Protein AF-A0A6I4MEK8-F1 (afdb_monomer_lite)

Foldseek 3Di:
DDDDPPVPDDVCVVPPPVPDDPDPPPPPPQLQADPDQDFDDDKFQADDVCQLVVLLPQAQPPGADDDDDLVVVLVCLVVVVDDPSVNLNSLLHPDCVSNLVSLLVHDDPQDQAACQSSCSSNCSVPPVSNPVVLLVNCVNHVQRSVLNCLRMAALSSLLVLLLCCPPNPNNVVVSLSSCVNCALVSLSSLLNQCSHPDPNSVVSSLVSLLSGDDQSLVSQCVSPNSSSVSNVSSNVPDPPDPDPPPPDPDDDDDDDDPDDDDDDDDDDDDDDDDDDDDDDDDDDD

Sequence (285 aa):
MKDAPPAALPANLVDPPWLRKPAAPRAAAGGTVVPGLEPPGGRRVVWAPGERAEWAAARPYGGPWADGDWEREAEEVRDGSMYLPSQAGFLASAPEHIARPLLATWEPRKVTWDFAHSLKPIVARFEDAAWDVSVRMAKANPHGTGPVLLPFLGADVARLMADWLYRLKSARHLARTWFARHGLEAVPYLVPDALGKRVGPRRNALHALRTIEGDVVEAARVHGDEAAHAVAALLADEPEQAEPAQAAEAAGPSPLAARSARPSPSPAPRTTRPSRRTPTGGSPS

pLDDT: mean 80.18, std 21.9, range [34.12, 98.62]

Radius of gyration: 30.6 Å; chains: 1; bounding box: 56×68×120 Å

Structure (mmCIF, N/CA/C/O backbone):
data_AF-A0A6I4MEK8-F1
#
_entry.id   AF-A0A6I4MEK8-F1
#
loop_
_atom_site.group_PDB
_atom_site.id
_atom_site.type_symbol
_atom_site.label_atom_id
_atom_site.label_alt_id
_atom_site.label_comp_id
_atom_site.label_asym_id
_atom_site.label_entity_id
_atom_site.label_seq_id
_atom_site.pdbx_PDB_ins_code
_atom_site.Cartn_x
_atom_site.Cartn_y
_atom_site.Cartn_z
_atom_site.occupancy
_atom_site.B_iso_or_equiv
_atom_site.auth_seq_id
_atom_site.auth_comp_id
_atom_site.auth_asym_id
_atom_site.auth_atom_id
_atom_site.pdbx_PDB_model_num
ATOM 1 N N . MET A 1 1 ? -27.218 56.103 42.985 1.00 41.22 1 MET A N 1
ATOM 2 C CA . MET A 1 1 ? -26.879 54.740 42.526 1.00 41.22 1 MET A CA 1
ATOM 3 C C . MET A 1 1 ? -27.559 53.770 43.466 1.00 41.22 1 MET A C 1
ATOM 5 O O . MET A 1 1 ? -27.361 53.895 44.665 1.00 41.22 1 MET A O 1
ATOM 9 N N . LYS A 1 2 ? -28.459 52.928 42.956 1.00 47.66 2 LYS A N 1
ATOM 10 C CA . LYS A 1 2 ? -29.205 51.951 43.753 1.00 47.66 2 LYS A CA 1
ATOM 11 C C . LYS A 1 2 ? -28.628 50.590 43.378 1.00 47.66 2 LYS A C 1
ATOM 13 O O . LYS A 1 2 ? -28.872 50.134 42.265 1.00 47.66 2 LYS A O 1
ATOM 18 N N . ASP A 1 3 ? -27.801 50.023 44.248 1.00 53.84 3 ASP A N 1
ATOM 19 C CA . ASP A 1 3 ? -27.214 48.706 44.017 1.00 53.84 3 ASP A CA 1
ATOM 20 C C . ASP A 1 3 ? -28.314 47.645 44.073 1.00 53.84 3 ASP A C 1
ATOM 22 O O . ASP A 1 3 ? -29.128 47.606 45.000 1.00 53.84 3 ASP A O 1
ATOM 26 N N . ALA A 1 4 ? -28.375 46.819 43.029 1.00 51.66 4 ALA A N 1
ATOM 27 C CA . ALA A 1 4 ? -29.268 45.675 42.985 1.00 51.66 4 ALA A CA 1
ATOM 28 C C . ALA A 1 4 ? -28.807 44.637 44.027 1.00 51.66 4 ALA A C 1
ATOM 30 O O . ALA A 1 4 ? -27.603 44.398 44.151 1.00 51.66 4 ALA A O 1
ATOM 31 N N . PRO A 1 5 ? -29.727 44.009 44.782 1.00 57.72 5 PRO A N 1
ATOM 32 C CA . PRO A 1 5 ? -29.353 42.982 45.743 1.00 57.72 5 PRO A CA 1
ATOM 33 C C . PRO A 1 5 ? -28.675 41.802 45.020 1.00 57.72 5 PRO A C 1
ATOM 35 O O . PRO A 1 5 ? -29.089 41.448 43.913 1.00 57.72 5 PRO A O 1
ATOM 38 N N . PRO A 1 6 ? -27.674 41.148 45.637 1.00 55.44 6 PRO A N 1
ATOM 39 C CA . PRO A 1 6 ? -26.845 40.118 44.995 1.00 55.44 6 PRO A CA 1
ATOM 40 C C . PRO A 1 6 ? -27.626 38.888 44.492 1.00 55.44 6 PRO A C 1
ATOM 42 O O . PRO A 1 6 ? -27.106 38.115 43.696 1.00 55.44 6 PRO A O 1
ATOM 45 N N . ALA A 1 7 ? -28.890 38.733 44.901 1.00 56.66 7 ALA A N 1
ATOM 46 C CA . ALA A 1 7 ? -29.806 37.695 44.431 1.00 56.66 7 ALA A CA 1
ATOM 47 C C . ALA A 1 7 ? -30.478 37.994 43.069 1.00 56.66 7 ALA A C 1
ATOM 49 O O . ALA A 1 7 ? -31.193 37.142 42.553 1.00 56.66 7 ALA A O 1
ATOM 50 N N . ALA A 1 8 ? -30.276 39.184 42.488 1.00 59.28 8 ALA A N 1
ATOM 51 C CA . ALA A 1 8 ? -30.853 39.589 41.198 1.00 59.28 8 ALA A CA 1
ATOM 52 C C . ALA A 1 8 ? -29.881 39.444 40.008 1.00 59.28 8 ALA A C 1
ATOM 54 O O . ALA A 1 8 ? -30.204 39.853 38.892 1.00 59.28 8 ALA A O 1
ATOM 55 N N . LEU A 1 9 ? -28.687 38.887 40.232 1.00 61.34 9 LEU A N 1
ATOM 56 C CA . LEU A 1 9 ? -27.715 38.634 39.172 1.00 61.34 9 LEU A CA 1
ATOM 57 C C . LEU A 1 9 ? -28.077 37.339 38.422 1.00 61.34 9 LEU A C 1
ATOM 59 O O . LEU A 1 9 ? -28.228 36.293 39.056 1.00 61.34 9 LEU A O 1
ATOM 63 N N . PRO A 1 10 ? -28.193 37.374 37.082 1.00 68.44 10 PRO A N 1
ATOM 64 C CA . PRO A 1 10 ? -28.304 36.174 36.260 1.00 68.44 10 PRO A CA 1
ATOM 65 C C . PRO A 1 10 ? -27.204 35.161 36.607 1.00 68.44 10 PRO A C 1
ATOM 67 O O . PRO A 1 10 ? -26.049 35.545 36.798 1.00 68.44 10 PRO A O 1
ATOM 70 N N . ALA A 1 11 ? -27.540 33.869 36.674 1.00 67.62 11 ALA A N 1
ATOM 71 C CA . ALA A 1 11 ? -26.624 32.812 37.125 1.00 67.62 11 ALA A CA 1
ATOM 72 C C . ALA A 1 11 ? -25.286 32.779 36.355 1.00 67.62 11 ALA A C 1
ATOM 74 O O . ALA A 1 11 ? -24.256 32.417 36.905 1.00 67.62 11 ALA A O 1
ATOM 75 N N . ASN A 1 12 ? -25.282 33.233 35.104 1.00 65.56 12 ASN A N 1
ATOM 76 C CA . ASN A 1 12 ? -24.122 33.391 34.225 1.00 65.56 12 ASN A CA 1
ATOM 77 C C . ASN A 1 12 ? -23.170 34.545 34.594 1.00 65.56 12 ASN A C 1
ATOM 79 O O . ASN A 1 12 ? -22.064 34.590 34.069 1.00 65.56 12 ASN A O 1
ATOM 83 N N . LEU A 1 13 ? -23.567 35.478 35.461 1.00 63.31 13 LEU A N 1
ATOM 84 C CA . LEU A 1 13 ? -22.661 36.474 36.051 1.00 63.31 13 LEU A CA 1
ATOM 85 C C . LEU A 1 13 ? -22.110 36.020 37.410 1.00 63.31 13 LEU A C 1
ATOM 87 O O . LEU A 1 13 ? -21.077 36.526 37.839 1.00 63.31 13 LEU A O 1
ATOM 91 N N . VAL A 1 14 ? -22.774 35.058 38.060 1.00 76.56 14 VAL A N 1
ATOM 92 C CA . VAL A 1 14 ? -22.343 34.449 39.330 1.00 76.56 14 VAL A CA 1
ATOM 93 C C . VAL A 1 14 ? -21.415 33.249 39.085 1.00 76.56 14 VAL A C 1
ATOM 95 O O . VAL A 1 14 ? -20.433 33.081 39.800 1.00 76.56 14 VAL A O 1
ATOM 98 N N . ASP A 1 15 ? -21.679 32.458 38.041 1.00 69.00 15 ASP A N 1
ATOM 99 C CA . ASP A 1 15 ? -20.836 31.357 37.552 1.00 69.00 15 ASP A CA 1
ATOM 100 C C . ASP A 1 15 ? -20.658 31.443 36.019 1.00 69.00 15 ASP A C 1
ATOM 102 O O . ASP A 1 15 ? -21.317 30.736 35.244 1.00 69.00 15 ASP A O 1
ATOM 106 N N . PRO A 1 16 ? -19.815 32.377 35.551 1.00 69.50 16 PRO A N 1
ATOM 107 C CA . PRO A 1 16 ? -19.587 32.597 34.133 1.00 69.50 16 PRO A CA 1
ATOM 108 C C . PRO A 1 16 ? -18.948 31.389 33.429 1.00 69.50 16 PRO A C 1
ATOM 110 O O . PRO A 1 16 ? -17.858 30.947 33.805 1.00 69.50 16 PRO A O 1
ATOM 113 N N . PRO A 1 17 ? -19.549 30.889 32.331 1.00 60.88 17 PRO A N 1
ATOM 114 C CA . PRO A 1 17 ? -19.070 29.690 31.643 1.00 60.88 17 PRO A CA 1
ATOM 115 C C . PRO A 1 17 ? -17.667 29.844 31.034 1.00 60.88 17 PRO A C 1
ATOM 117 O O . PRO A 1 17 ? -17.001 28.840 30.811 1.00 60.88 17 PRO A O 1
ATOM 120 N N . TRP A 1 18 ? -17.192 31.075 30.809 1.00 74.25 18 TRP A N 1
ATOM 121 C CA . TRP A 1 18 ? -15.838 31.373 30.315 1.00 74.25 18 TRP A CA 1
ATOM 122 C C . TRP A 1 18 ? -14.750 31.364 31.403 1.00 74.25 18 TRP A C 1
ATOM 124 O O . TRP A 1 18 ? -13.567 31.395 31.076 1.00 74.25 18 TRP A O 1
ATOM 134 N N . LEU A 1 19 ? -15.130 31.328 32.685 1.00 69.69 19 LEU A N 1
ATOM 135 C CA . LEU A 1 19 ? -14.214 31.157 33.823 1.00 69.69 19 LEU A CA 1
ATOM 136 C C . LEU A 1 19 ? -14.169 29.707 34.321 1.00 69.69 19 LEU A C 1
ATOM 138 O O . LEU A 1 19 ? -13.267 29.343 35.080 1.00 69.69 19 LEU A O 1
ATOM 142 N N . ARG A 1 20 ? -15.095 28.855 33.863 1.00 74.19 20 ARG A N 1
ATOM 143 C CA . ARG A 1 20 ? -15.000 27.412 34.072 1.00 74.19 20 ARG A CA 1
ATOM 144 C C . ARG A 1 20 ? -13.754 26.920 33.345 1.00 74.19 20 ARG A C 1
ATOM 146 O O . ARG A 1 20 ? -13.609 27.122 32.139 1.00 74.19 20 ARG A O 1
ATOM 153 N N . LYS A 1 21 ? -12.852 26.248 34.069 1.00 60.41 21 LYS A N 1
ATOM 154 C CA . LYS A 1 21 ? -11.820 25.437 33.413 1.00 60.41 21 LYS A CA 1
ATOM 155 C C . LYS A 1 21 ? -12.536 24.540 32.400 1.00 60.41 21 LYS A C 1
ATOM 157 O O . LYS A 1 21 ? -13.536 23.928 32.790 1.00 60.41 21 LYS A O 1
ATOM 162 N N . PRO A 1 22 ? -12.057 24.441 31.145 1.00 55.47 22 PRO A N 1
ATOM 163 C CA . PRO A 1 22 ? -12.551 23.426 30.233 1.00 55.47 22 PRO A CA 1
ATOM 164 C C . PRO A 1 22 ? -12.555 22.111 30.999 1.00 55.47 22 PRO A C 1
ATOM 166 O O . PRO A 1 22 ? -11.531 21.757 31.597 1.00 55.47 22 PRO A O 1
ATOM 169 N N . ALA A 1 23 ? -13.707 21.437 31.055 1.00 51.66 23 ALA A N 1
ATOM 170 C CA . ALA A 1 23 ? -13.734 20.077 31.559 1.00 51.66 23 ALA A CA 1
ATOM 171 C C . ALA A 1 23 ? -12.612 19.352 30.820 1.00 51.66 23 ALA A C 1
ATOM 173 O O . ALA A 1 23 ? -12.544 19.440 29.588 1.00 51.66 23 ALA A O 1
ATOM 174 N N . ALA A 1 24 ? -11.683 18.742 31.567 1.00 42.00 24 ALA A N 1
ATOM 175 C CA . ALA A 1 24 ? -10.650 17.923 30.955 1.00 42.00 24 ALA A CA 1
ATOM 176 C C . ALA A 1 24 ? -11.367 17.045 29.927 1.00 42.00 24 ALA A C 1
ATOM 178 O O . ALA A 1 24 ? -12.411 16.490 30.299 1.00 42.00 24 ALA A O 1
ATOM 179 N N . PRO A 1 25 ? -10.916 17.001 28.655 1.00 41.72 25 PRO A N 1
ATOM 180 C CA . PRO A 1 25 ? -11.590 16.206 27.643 1.00 41.72 25 PRO A CA 1
ATOM 181 C C . PRO A 1 25 ? -11.771 14.845 28.276 1.00 41.72 25 PRO A C 1
ATOM 183 O O . PRO A 1 25 ? -10.770 14.254 28.685 1.00 41.72 25 PRO A O 1
ATOM 186 N N . ARG A 1 26 ? -13.037 14.462 28.505 1.00 41.25 26 ARG A N 1
ATOM 187 C CA . ARG A 1 26 ? -13.408 13.236 29.209 1.00 41.25 26 ARG A CA 1
ATOM 188 C C . ARG A 1 26 ? -12.514 12.181 28.599 1.00 41.25 26 ARG A C 1
ATOM 190 O O . ARG A 1 26 ? -12.659 11.933 27.404 1.00 41.25 26 ARG A O 1
ATOM 197 N N . ALA A 1 27 ? -11.507 11.728 29.353 1.00 41.09 27 ALA A N 1
ATOM 198 C CA . ALA A 1 27 ? -10.502 10.811 28.841 1.00 41.09 27 ALA A CA 1
ATOM 199 C C . ALA A 1 27 ? -11.307 9.709 28.181 1.00 41.09 27 ALA A C 1
ATOM 201 O O . ALA A 1 27 ? -12.116 9.122 28.897 1.00 41.09 27 ALA A O 1
ATOM 202 N N . ALA A 1 28 ? -11.228 9.614 26.846 1.00 44.38 28 ALA A N 1
ATOM 203 C CA . ALA A 1 28 ? -12.215 8.933 26.015 1.00 44.38 28 ALA A CA 1
ATOM 204 C C . ALA A 1 28 ? -12.647 7.653 26.726 1.00 44.38 28 ALA A C 1
ATOM 206 O O . ALA A 1 28 ? -11.858 6.714 26.856 1.00 44.38 28 ALA A O 1
ATOM 207 N N . ALA A 1 29 ? -13.829 7.711 27.340 1.00 37.59 29 ALA A N 1
ATOM 208 C CA . ALA A 1 29 ? -14.266 6.676 28.248 1.00 37.59 29 ALA A CA 1
ATOM 209 C C . ALA A 1 29 ? -14.419 5.420 27.390 1.00 37.59 29 ALA A C 1
ATOM 211 O O . ALA A 1 29 ? -15.202 5.439 26.450 1.00 37.59 29 ALA A O 1
ATOM 212 N N . GLY A 1 30 ? -13.611 4.393 27.663 1.00 41.94 30 GLY A N 1
ATOM 213 C CA . GLY A 1 30 ? -13.742 3.078 27.030 1.00 41.94 30 GLY A CA 1
ATOM 214 C C . GLY A 1 30 ? -12.759 2.745 25.909 1.00 41.94 30 GLY A C 1
ATOM 215 O O . GLY A 1 30 ? -12.935 1.73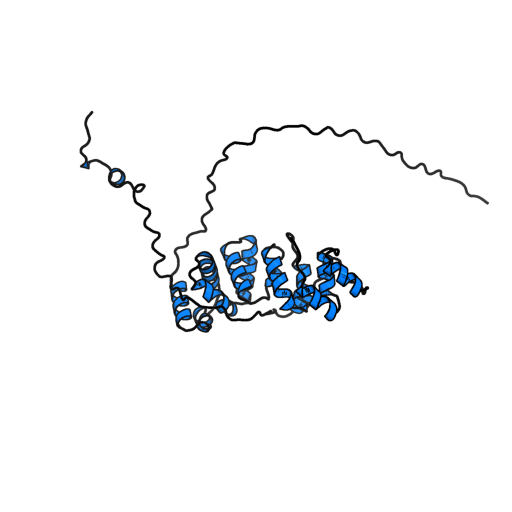8 25.237 1.00 41.94 30 GLY A O 1
ATOM 216 N N . GLY A 1 31 ? -11.700 3.526 25.683 1.00 55.34 31 GLY A N 1
ATOM 217 C CA . GLY A 1 31 ? -10.731 3.173 24.647 1.00 55.34 31 GLY A CA 1
ATOM 218 C C . GLY A 1 31 ? -9.862 1.970 25.027 1.00 55.34 31 GLY A C 1
ATOM 219 O O . GLY A 1 31 ? -8.703 2.194 25.354 1.00 55.34 31 GLY A O 1
ATOM 220 N N . THR A 1 32 ? -10.362 0.730 24.946 1.00 69.38 32 THR A N 1
ATOM 221 C CA . THR A 1 32 ? -9.588 -0.506 25.173 1.00 69.38 32 THR A CA 1
ATOM 222 C C . THR A 1 32 ? -8.316 -0.445 24.332 1.00 69.38 32 THR A C 1
ATOM 224 O O . THR A 1 32 ? -8.362 -0.465 23.102 1.00 69.38 32 THR A O 1
ATOM 227 N N . VAL A 1 33 ? -7.188 -0.188 24.992 1.00 81.31 33 VAL A N 1
ATOM 228 C CA . VAL A 1 33 ? -5.857 -0.194 24.388 1.00 81.31 33 VAL A CA 1
ATOM 229 C C . VAL A 1 33 ? -5.276 -1.550 24.715 1.00 81.31 33 VAL A C 1
ATOM 231 O O . VAL A 1 33 ? -5.150 -1.872 25.894 1.00 81.31 33 VAL A O 1
ATOM 234 N N . VAL A 1 34 ? -4.869 -2.290 23.693 1.00 86.62 34 VAL A N 1
ATOM 235 C CA . VAL A 1 34 ? -4.107 -3.528 23.864 1.00 86.62 34 VAL A CA 1
ATOM 236 C C . VAL A 1 34 ? -2.677 -3.221 23.416 1.00 86.62 34 VAL A C 1
ATOM 238 O O . VAL A 1 34 ? -2.421 -3.077 22.218 1.00 86.62 34 VAL A O 1
ATOM 241 N N . PRO A 1 35 ? -1.744 -2.967 24.352 1.00 77.81 35 PRO A N 1
ATOM 242 C CA . PRO A 1 35 ? -0.378 -2.608 23.997 1.00 77.81 35 PRO A CA 1
ATOM 243 C C . PRO A 1 35 ? 0.381 -3.810 23.418 1.00 77.81 35 PRO A C 1
ATOM 245 O O . PRO A 1 35 ? 0.150 -4.944 23.814 1.00 77.81 35 PRO A O 1
ATOM 248 N N . GLY A 1 36 ? 1.346 -3.546 22.534 1.00 85.19 36 GLY A N 1
ATOM 249 C CA . GLY A 1 36 ? 2.298 -4.561 22.061 1.00 85.19 36 GLY A CA 1
ATOM 250 C C . GLY A 1 36 ? 1.809 -5.452 20.918 1.00 85.19 36 GLY A C 1
ATOM 251 O O . GLY A 1 36 ? 2.525 -6.375 20.546 1.00 85.19 36 GLY A O 1
ATOM 252 N N . LEU A 1 37 ? 0.632 -5.179 20.344 1.00 92.38 37 LEU A N 1
ATOM 253 C CA . LEU A 1 37 ? 0.214 -5.836 19.108 1.00 92.38 37 LEU A CA 1
ATOM 254 C C . LEU A 1 37 ? 1.083 -5.364 17.943 1.00 92.38 37 LEU A C 1
ATOM 256 O O . LEU A 1 37 ? 1.248 -4.163 17.726 1.00 92.38 37 LEU A O 1
ATOM 260 N N . GLU A 1 38 ? 1.576 -6.319 17.167 1.00 93.31 38 GLU A N 1
ATOM 261 C CA . GLU A 1 38 ? 2.297 -6.078 15.923 1.00 93.31 38 GLU A CA 1
ATOM 262 C C . GLU A 1 38 ? 1.471 -6.625 14.759 1.00 93.31 38 GLU A C 1
ATOM 264 O O . GLU A 1 38 ? 0.857 -7.684 14.893 1.00 93.31 38 GLU A O 1
ATOM 269 N N . PRO A 1 39 ? 1.410 -5.927 13.611 1.00 92.31 39 PRO A N 1
ATOM 270 C CA . PRO A 1 39 ? 0.714 -6.453 12.446 1.00 92.31 39 PRO A CA 1
ATOM 271 C C . PRO A 1 39 ? 1.374 -7.762 11.990 1.00 92.31 39 PRO A C 1
ATOM 273 O O . PRO A 1 39 ? 2.582 -7.931 12.192 1.00 92.31 39 PRO A O 1
ATOM 276 N N . PRO A 1 40 ? 0.629 -8.669 11.331 1.00 91.12 40 PRO A N 1
ATOM 277 C CA . PRO A 1 40 ? 1.233 -9.862 10.761 1.00 91.12 40 PRO A CA 1
ATOM 278 C C . PRO A 1 40 ? 2.405 -9.488 9.856 1.00 91.12 40 PRO A C 1
ATOM 280 O O . PRO A 1 40 ? 2.352 -8.497 9.118 1.00 91.12 40 PRO A O 1
ATOM 283 N N . GLY A 1 41 ? 3.461 -10.295 9.910 1.00 86.50 41 GLY A N 1
ATOM 284 C CA . GLY A 1 41 ? 4.583 -10.150 8.999 1.00 86.50 41 GLY A CA 1
ATOM 285 C C . GLY A 1 41 ? 4.174 -10.391 7.544 1.00 86.50 41 GLY A C 1
ATOM 286 O O . GLY A 1 41 ? 3.157 -11.020 7.248 1.00 86.50 41 GLY A O 1
ATOM 287 N N . GLY A 1 42 ? 5.022 -9.925 6.632 1.00 86.06 42 GLY A N 1
ATOM 288 C CA . GLY A 1 42 ? 4.916 -10.225 5.209 1.00 86.06 42 GLY A CA 1
ATOM 289 C C . GLY A 1 42 ? 4.273 -9.126 4.367 1.00 86.06 42 GLY A C 1
ATOM 290 O O . GLY A 1 42 ? 3.503 -8.285 4.832 1.00 86.06 42 GLY A O 1
ATOM 291 N N . ARG A 1 43 ? 4.634 -9.166 3.088 1.00 94.31 43 ARG A N 1
ATOM 292 C CA . ARG A 1 43 ? 4.118 -8.343 2.000 1.00 94.31 43 ARG A CA 1
ATOM 293 C C . ARG A 1 43 ? 3.523 -9.292 0.973 1.00 94.31 43 ARG A C 1
ATOM 295 O O . ARG A 1 43 ? 4.142 -10.302 0.640 1.00 94.31 43 ARG A O 1
ATOM 302 N N . ARG A 1 44 ? 2.308 -9.012 0.507 1.00 96.31 44 ARG A N 1
ATOM 303 C CA . ARG A 1 44 ? 1.644 -9.817 -0.524 1.00 96.31 44 ARG A CA 1
ATOM 304 C C . ARG A 1 44 ? 1.194 -8.927 -1.667 1.00 96.31 44 ARG A C 1
ATOM 306 O O . ARG A 1 44 ? 0.606 -7.873 -1.438 1.00 96.31 44 ARG A O 1
ATOM 313 N N . VAL A 1 45 ? 1.429 -9.381 -2.892 1.00 97.75 45 VAL A N 1
ATOM 314 C CA . VAL A 1 45 ? 0.855 -8.784 -4.098 1.00 97.75 45 VAL A CA 1
ATOM 315 C C . VAL A 1 45 ? -0.284 -9.693 -4.550 1.00 97.75 45 VAL A C 1
ATOM 317 O O . VAL A 1 45 ? -0.069 -10.785 -5.064 1.00 97.75 45 VAL A O 1
ATOM 320 N N . VAL A 1 46 ? -1.513 -9.271 -4.273 1.00 97.50 46 VAL A N 1
ATOM 321 C CA . VAL A 1 46 ? -2.740 -10.020 -4.551 1.00 97.50 46 VAL A CA 1
ATOM 322 C C . VAL A 1 46 ? -3.340 -9.447 -5.817 1.00 97.50 46 VAL A C 1
ATOM 324 O O . VAL A 1 46 ? -3.891 -8.359 -5.746 1.00 97.50 46 VAL A O 1
ATOM 327 N N . TRP A 1 47 ? -3.248 -10.136 -6.953 1.00 98.00 47 TRP A N 1
ATOM 328 C CA . TRP A 1 47 ? -3.774 -9.680 -8.247 1.00 98.00 47 TRP A CA 1
ATOM 329 C C . TRP A 1 47 ? -5.248 -10.040 -8.451 1.00 98.00 47 TRP A C 1
ATOM 331 O O . TRP A 1 47 ? -5.677 -11.133 -8.085 1.00 98.00 47 TRP A O 1
ATOM 341 N N . ALA A 1 48 ? -6.011 -9.155 -9.096 1.00 96.62 48 ALA A N 1
ATOM 342 C CA . ALA A 1 48 ? -7.316 -9.517 -9.640 1.00 96.62 48 ALA A CA 1
ATOM 343 C C . ALA A 1 48 ? -7.139 -10.356 -10.926 1.00 96.62 48 ALA A C 1
ATOM 345 O O . ALA A 1 48 ? -6.087 -10.272 -11.575 1.00 96.62 48 ALA A O 1
ATOM 346 N N . PRO A 1 49 ? -8.143 -11.157 -11.334 1.00 97.19 49 PRO A N 1
ATOM 347 C CA . PRO A 1 49 ? -8.067 -11.930 -12.572 1.00 97.19 49 PRO A CA 1
ATOM 348 C C . PRO A 1 49 ? -7.702 -11.049 -13.777 1.00 97.19 49 PRO A C 1
ATOM 350 O O . PRO A 1 49 ? -8.353 -10.042 -14.035 1.00 97.19 49 PRO A O 1
ATOM 353 N N . GLY A 1 50 ? -6.638 -11.412 -14.502 1.00 97.44 50 GLY A N 1
ATOM 354 C CA . GLY A 1 50 ? -6.161 -10.694 -15.694 1.00 97.44 50 GLY A CA 1
ATOM 355 C C . GLY A 1 50 ? -5.382 -9.395 -15.435 1.00 97.44 50 GLY A C 1
ATOM 356 O O . GLY A 1 50 ? -4.639 -8.956 -16.308 1.00 97.44 50 GLY A O 1
ATOM 357 N N . GLU A 1 51 ? -5.459 -8.818 -14.235 1.00 97.81 51 GLU A N 1
ATOM 358 C CA . GLU A 1 51 ? -4.875 -7.505 -13.925 1.00 97.81 51 GLU A CA 1
ATOM 359 C C . GLU A 1 51 ? -3.347 -7.492 -14.054 1.00 97.81 51 GLU A C 1
ATOM 361 O O . GLU A 1 51 ? -2.782 -6.553 -14.609 1.00 97.81 51 GLU A O 1
ATOM 366 N N . ARG A 1 52 ? -2.662 -8.553 -13.604 1.00 97.94 52 ARG A N 1
ATOM 367 C CA . ARG A 1 52 ? -1.200 -8.646 -13.744 1.00 97.94 52 ARG A CA 1
ATOM 368 C C . ARG A 1 52 ? -0.772 -8.591 -15.210 1.00 97.94 52 ARG A C 1
ATOM 370 O O . ARG A 1 52 ? 0.197 -7.915 -15.541 1.00 97.94 52 ARG A O 1
ATOM 377 N N . ALA A 1 53 ? -1.496 -9.294 -16.082 1.00 97.31 53 ALA A N 1
ATOM 378 C CA . ALA A 1 53 ? -1.220 -9.307 -17.515 1.00 97.31 53 ALA A CA 1
ATOM 379 C C . ALA A 1 53 ? -1.540 -7.949 -18.156 1.00 97.31 53 ALA A C 1
ATOM 381 O O . ALA A 1 53 ? -0.754 -7.461 -18.965 1.00 97.31 53 ALA A O 1
ATOM 382 N N . GLU A 1 54 ? -2.639 -7.304 -17.750 1.00 96.69 54 GLU A N 1
ATOM 383 C CA . GLU A 1 54 ? -2.976 -5.938 -18.170 1.00 96.69 54 GLU A CA 1
ATOM 384 C C . GLU A 1 54 ? -1.865 -4.948 -17.790 1.00 96.69 54 GLU A C 1
ATOM 386 O O . GLU A 1 54 ? -1.428 -4.145 -18.613 1.00 96.69 54 GLU A O 1
ATOM 391 N N . TRP A 1 55 ? -1.363 -5.027 -16.557 1.00 96.81 55 TRP A N 1
ATOM 392 C CA . TRP A 1 55 ? -0.297 -4.153 -16.074 1.00 96.81 55 TRP A CA 1
ATOM 393 C C . TRP A 1 55 ? 1.036 -4.438 -16.759 1.00 96.81 55 TRP A C 1
ATOM 395 O O . TRP A 1 55 ? 1.756 -3.495 -17.071 1.00 96.81 55 TRP A O 1
ATOM 405 N N . ALA A 1 56 ? 1.348 -5.705 -17.042 1.00 93.88 56 ALA A N 1
ATOM 406 C CA . ALA A 1 56 ? 2.531 -6.085 -17.811 1.00 93.88 56 ALA A CA 1
ATOM 407 C C . ALA A 1 56 ? 2.470 -5.581 -19.265 1.00 93.88 56 ALA A C 1
ATOM 409 O O . ALA A 1 56 ? 3.499 -5.235 -19.837 1.00 93.88 56 ALA A O 1
ATOM 410 N N . ALA A 1 57 ? 1.272 -5.511 -19.855 1.00 91.38 57 ALA A N 1
ATOM 411 C CA . ALA A 1 57 ? 1.052 -4.998 -21.206 1.00 91.38 57 ALA A CA 1
ATOM 412 C C . ALA A 1 57 ? 0.949 -3.463 -21.278 1.00 91.38 57 ALA A C 1
ATOM 414 O O . ALA A 1 57 ? 0.938 -2.897 -22.378 1.00 91.38 57 ALA A O 1
ATOM 415 N N . ALA A 1 58 ? 0.856 -2.774 -20.135 1.00 87.81 58 ALA A N 1
ATOM 416 C CA . ALA A 1 58 ? 0.804 -1.321 -20.100 1.00 87.81 58 ALA A CA 1
ATOM 417 C C . ALA A 1 58 ? 2.094 -0.742 -20.697 1.00 87.81 58 ALA A C 1
ATOM 419 O O . ALA A 1 58 ? 3.200 -1.143 -20.346 1.00 87.81 58 ALA A O 1
ATOM 420 N N . ARG A 1 59 ? 1.961 0.207 -21.626 1.00 77.44 59 ARG A N 1
ATOM 421 C CA . ARG A 1 59 ? 3.127 0.812 -22.273 1.00 77.44 59 ARG A CA 1
ATOM 422 C C . ARG A 1 59 ? 3.738 1.879 -21.362 1.00 77.44 59 ARG A C 1
ATOM 424 O O . ARG A 1 59 ? 3.033 2.839 -21.033 1.00 77.44 59 ARG A O 1
ATOM 431 N N . PRO A 1 60 ? 5.028 1.766 -20.998 1.00 71.44 60 PRO A N 1
ATOM 432 C CA . PRO A 1 60 ? 5.747 2.864 -20.376 1.00 71.44 60 PRO A CA 1
ATOM 433 C C . PRO A 1 60 ? 5.759 4.090 -21.292 1.00 71.44 60 PRO A C 1
ATOM 435 O O . PRO A 1 60 ? 5.572 4.000 -22.513 1.00 71.44 60 PRO A O 1
ATOM 438 N N . TYR A 1 61 ? 6.002 5.253 -20.698 1.00 68.50 61 TYR A N 1
ATOM 439 C CA . TYR A 1 61 ? 6.220 6.477 -21.458 1.00 68.50 61 TYR A CA 1
ATOM 440 C C . TYR A 1 61 ? 7.372 6.291 -22.462 1.00 68.50 61 TYR A C 1
ATOM 442 O O . TYR A 1 61 ? 8.448 5.837 -22.087 1.00 68.50 61 TYR A O 1
ATOM 450 N N . GLY A 1 62 ? 7.152 6.653 -23.731 1.00 65.06 62 GLY A N 1
ATOM 451 C CA . GLY A 1 62 ? 8.150 6.503 -24.802 1.00 65.06 62 GLY A CA 1
ATOM 452 C C . GLY A 1 62 ? 8.021 5.234 -25.656 1.00 65.06 62 GLY A C 1
ATOM 453 O O . GLY A 1 62 ? 8.651 5.166 -26.706 1.00 65.06 62 GLY A O 1
ATOM 454 N N . GLY A 1 63 ? 7.145 4.287 -25.294 1.00 66.00 63 GLY A N 1
ATOM 455 C CA . GLY A 1 63 ? 6.893 3.073 -26.084 1.00 66.00 63 GLY A CA 1
ATOM 456 C C . GLY A 1 63 ? 7.808 1.892 -25.724 1.00 66.00 63 GLY A C 1
ATOM 457 O O . GLY A 1 63 ? 8.472 1.931 -24.690 1.00 66.00 63 GLY A O 1
ATOM 458 N N . PRO A 1 64 ? 7.794 0.804 -26.523 1.00 65.12 64 PRO A N 1
ATOM 459 C CA . PRO A 1 64 ? 8.651 -0.358 -26.293 1.00 65.12 64 PRO A CA 1
ATOM 460 C C . PRO A 1 64 ? 10.124 0.044 -26.353 1.00 65.12 64 PRO A C 1
ATOM 462 O O . PRO A 1 64 ? 10.524 0.752 -27.279 1.00 65.12 64 PRO A O 1
ATOM 465 N N . TRP A 1 65 ? 10.917 -0.415 -25.387 1.00 76.69 65 TRP A N 1
ATOM 466 C CA . TRP A 1 65 ? 12.359 -0.208 -25.421 1.00 76.69 65 TRP A CA 1
ATOM 467 C C . TRP A 1 65 ? 12.952 -1.022 -26.573 1.00 76.69 65 TRP A C 1
ATOM 469 O O . TRP A 1 65 ? 12.652 -2.210 -26.702 1.00 76.69 65 TRP A O 1
ATOM 479 N N . ALA A 1 66 ? 13.731 -0.379 -27.440 1.00 74.62 66 ALA A N 1
ATOM 480 C CA . ALA A 1 66 ? 14.422 -1.085 -28.511 1.00 74.62 66 ALA A CA 1
ATOM 481 C C . ALA A 1 66 ? 15.575 -1.901 -27.919 1.00 74.62 66 ALA A C 1
ATOM 483 O O . ALA A 1 66 ? 16.203 -1.456 -26.961 1.00 74.62 66 ALA A O 1
ATOM 484 N N . ASP A 1 67 ? 15.872 -3.063 -28.501 1.00 69.25 67 ASP A N 1
ATOM 485 C CA . ASP A 1 67 ? 17.093 -3.785 -28.148 1.00 69.25 67 ASP A CA 1
ATOM 486 C C . ASP A 1 67 ? 18.301 -2.864 -28.383 1.00 69.25 67 ASP A C 1
ATOM 488 O O . ASP A 1 67 ? 18.498 -2.332 -29.481 1.00 69.25 67 ASP A O 1
ATOM 492 N N . GLY A 1 68 ? 19.065 -2.638 -27.316 1.00 73.31 68 GLY A N 1
ATOM 493 C CA . GLY A 1 68 ? 20.145 -1.663 -27.247 1.00 73.31 68 GLY A CA 1
ATOM 494 C C . GLY A 1 68 ? 21.317 -2.172 -26.413 1.00 73.31 68 GLY A C 1
ATOM 495 O O . GLY A 1 68 ? 21.380 -3.340 -26.033 1.00 73.31 68 GLY A O 1
ATOM 496 N N . ASP A 1 69 ? 22.266 -1.281 -26.148 1.00 84.69 69 ASP A N 1
ATOM 497 C CA . ASP A 1 69 ? 23.409 -1.551 -25.274 1.00 84.69 69 ASP A CA 1
ATOM 498 C C . ASP A 1 69 ? 22.938 -1.467 -23.813 1.00 84.69 69 ASP A C 1
ATOM 500 O O . ASP A 1 69 ? 22.983 -0.403 -23.186 1.00 84.69 69 ASP A O 1
ATOM 504 N N . TRP A 1 70 ? 22.388 -2.581 -23.316 1.00 90.88 70 TRP A N 1
ATOM 505 C CA . TRP A 1 70 ? 21.760 -2.672 -21.997 1.00 90.88 70 TRP A CA 1
ATOM 506 C C . TRP A 1 70 ? 22.712 -2.270 -20.874 1.00 90.88 70 TRP A C 1
ATOM 508 O O . TRP A 1 70 ? 22.288 -1.647 -19.903 1.00 90.88 70 TRP A O 1
ATOM 518 N N . GLU A 1 71 ? 23.988 -2.623 -20.997 1.00 90.56 71 GLU A N 1
ATOM 519 C CA . GLU A 1 71 ? 25.028 -2.306 -20.031 1.00 90.56 71 GLU A CA 1
ATOM 520 C C . GLU A 1 71 ? 25.307 -0.804 -19.983 1.00 90.56 71 GLU A C 1
ATOM 522 O O . GLU A 1 71 ? 25.343 -0.226 -18.895 1.00 90.56 71 GLU A O 1
ATOM 527 N N . ARG A 1 72 ? 25.449 -0.146 -21.139 1.00 90.19 72 ARG A N 1
ATOM 528 C CA . ARG A 1 72 ? 25.632 1.310 -21.184 1.00 90.19 72 ARG A CA 1
ATOM 529 C C . ARG A 1 72 ? 24.433 2.045 -20.590 1.00 90.19 72 ARG A C 1
ATOM 531 O O . ARG A 1 72 ? 24.598 2.954 -19.784 1.00 90.19 72 ARG A O 1
ATOM 538 N N . GLU A 1 73 ? 23.225 1.649 -20.968 1.00 91.69 73 GLU A N 1
ATOM 539 C CA . GLU A 1 73 ? 21.991 2.289 -20.498 1.00 91.69 73 GLU A CA 1
ATOM 540 C C . GLU A 1 73 ? 21.724 2.014 -19.009 1.00 91.69 73 GLU A C 1
ATOM 542 O O . GLU A 1 73 ? 21.194 2.872 -18.301 1.00 91.69 73 GLU A O 1
ATOM 547 N N . ALA A 1 74 ? 22.157 0.859 -18.495 1.00 92.88 74 ALA A N 1
ATOM 548 C CA . ALA A 1 74 ? 22.150 0.567 -17.065 1.00 92.88 74 ALA A CA 1
ATOM 549 C C . ALA A 1 74 ? 23.005 1.561 -16.265 1.00 92.88 74 ALA A C 1
ATOM 551 O O . ALA A 1 74 ? 22.611 1.932 -15.156 1.00 92.88 74 ALA A O 1
ATOM 552 N N . GLU A 1 75 ? 24.142 2.011 -16.807 1.00 92.62 75 GLU A N 1
ATOM 553 C CA . GLU A 1 75 ? 24.949 3.058 -16.168 1.00 92.62 75 GLU A CA 1
ATOM 554 C C . GLU A 1 75 ? 24.219 4.404 -16.141 1.00 92.62 75 GLU A C 1
ATOM 556 O O . GLU A 1 75 ? 24.212 5.057 -15.100 1.00 92.62 75 GLU A O 1
ATOM 561 N N . GLU A 1 76 ? 23.515 4.775 -17.216 1.00 91.62 76 GLU A N 1
ATOM 562 C CA . GLU A 1 76 ? 22.725 6.017 -17.260 1.00 91.62 76 GLU A CA 1
ATOM 563 C C . GLU A 1 76 ? 21.560 6.018 -16.250 1.00 91.62 76 GLU A C 1
ATOM 565 O O . GLU A 1 76 ? 21.158 7.057 -15.713 1.00 91.62 76 GLU A O 1
ATOM 570 N N . VAL A 1 77 ? 20.981 4.845 -15.974 1.00 91.75 77 VAL A N 1
ATOM 571 C CA . VAL A 1 77 ? 20.002 4.689 -14.886 1.00 91.75 77 VAL A CA 1
ATOM 572 C C . VAL A 1 77 ? 20.685 4.850 -13.528 1.00 91.75 77 VAL A C 1
ATOM 574 O O . VAL A 1 77 ? 20.130 5.494 -12.635 1.00 91.75 77 VAL A O 1
ATOM 577 N N . ARG A 1 78 ? 21.877 4.268 -13.360 1.00 91.06 78 ARG A N 1
ATOM 578 C CA . ARG A 1 78 ? 22.604 4.226 -12.085 1.00 91.06 78 ARG A CA 1
ATOM 579 C C . ARG A 1 78 ? 23.157 5.591 -11.674 1.00 91.06 78 ARG A C 1
ATOM 581 O O . ARG A 1 78 ? 23.101 5.933 -10.494 1.00 91.06 78 ARG A O 1
ATOM 588 N N . ASP A 1 79 ? 23.656 6.375 -12.623 1.00 90.00 79 ASP A N 1
ATOM 589 C CA . ASP A 1 79 ? 24.141 7.738 -12.384 1.00 90.00 79 ASP A CA 1
ATOM 590 C C . ASP A 1 79 ? 23.018 8.797 -12.399 1.00 90.00 79 ASP A C 1
ATOM 592 O O . ASP A 1 79 ? 23.211 9.930 -11.947 1.00 90.00 79 ASP A O 1
ATOM 596 N N . GLY A 1 80 ? 21.820 8.409 -12.851 1.00 87.50 80 GLY A N 1
ATOM 597 C CA . GLY A 1 80 ? 20.628 9.248 -12.897 1.00 87.50 80 GLY A CA 1
ATOM 598 C C . GLY A 1 80 ? 20.596 10.239 -14.063 1.00 87.50 80 GLY A C 1
ATOM 599 O O . GLY A 1 80 ? 19.766 11.152 -14.046 1.00 87.50 80 GLY A O 1
ATOM 600 N N . SER A 1 81 ? 21.471 10.085 -15.058 1.00 89.62 81 SER A N 1
ATOM 601 C CA . SER A 1 81 ? 21.489 10.895 -16.281 1.00 89.62 81 SER A CA 1
ATOM 602 C C . SER A 1 81 ? 20.324 10.573 -17.222 1.00 89.62 81 SER A C 1
ATOM 604 O O . SER A 1 81 ? 19.872 11.449 -17.966 1.00 89.62 81 SER A O 1
ATOM 606 N N . MET A 1 82 ? 19.769 9.359 -17.142 1.00 90.00 82 MET A N 1
ATOM 607 C CA . MET A 1 82 ? 18.584 8.977 -17.905 1.00 90.00 82 MET A CA 1
ATOM 608 C C . MET A 1 82 ? 17.330 9.711 -17.402 1.00 90.00 82 MET A C 1
ATOM 610 O O . MET A 1 82 ? 17.089 9.835 -16.202 1.00 90.00 82 MET A O 1
ATOM 614 N N . TYR A 1 83 ? 16.464 10.155 -18.315 1.00 89.50 83 TYR A N 1
ATOM 615 C CA . TYR A 1 83 ? 15.180 10.763 -17.954 1.00 89.50 83 TYR A CA 1
ATOM 616 C C . TYR A 1 83 ? 14.275 9.776 -17.196 1.00 89.50 83 TYR A C 1
ATOM 618 O O . TYR A 1 83 ? 14.146 8.621 -17.585 1.00 89.50 83 TYR A O 1
ATOM 626 N N . LEU A 1 84 ? 13.605 10.219 -16.127 1.00 89.12 84 LEU A N 1
ATOM 627 C CA . LEU A 1 84 ? 12.911 9.323 -15.190 1.00 89.12 84 LEU A CA 1
ATOM 628 C C . LEU A 1 84 ? 11.845 8.394 -15.826 1.00 89.12 84 LEU A C 1
ATOM 630 O O . LEU A 1 84 ? 11.863 7.198 -15.541 1.00 89.12 84 LEU A O 1
ATOM 634 N N . PRO A 1 85 ? 10.916 8.872 -16.675 1.00 88.25 85 PRO A N 1
ATOM 635 C CA . PRO A 1 85 ? 10.028 7.977 -17.415 1.00 88.25 85 PRO A CA 1
ATOM 636 C C . PRO A 1 85 ? 10.771 6.950 -18.285 1.00 88.25 85 PRO A C 1
ATOM 638 O O . PRO A 1 85 ? 10.336 5.804 -18.367 1.00 88.25 85 PRO A O 1
ATOM 641 N N . SER A 1 86 ? 11.919 7.323 -18.862 1.00 88.94 86 SER A N 1
ATOM 642 C CA . SER A 1 86 ? 12.781 6.394 -19.600 1.00 88.94 86 SER A CA 1
ATOM 643 C C . SER A 1 86 ? 13.435 5.367 -18.674 1.00 88.94 86 SER A C 1
ATOM 645 O O . SER A 1 86 ? 13.453 4.195 -19.023 1.00 88.94 86 SER A O 1
ATOM 647 N N . GLN A 1 87 ? 13.859 5.751 -17.463 1.00 91.31 87 GLN A N 1
ATOM 648 C CA . GLN A 1 87 ? 14.362 4.799 -16.458 1.00 91.31 87 GLN A CA 1
ATOM 649 C C . GLN A 1 87 ? 13.315 3.725 -16.138 1.00 91.31 87 GLN A C 1
ATOM 651 O O . GLN A 1 87 ? 13.635 2.544 -16.054 1.00 91.31 87 GLN A O 1
ATOM 656 N N . ALA A 1 88 ? 12.046 4.119 -15.990 1.00 91.50 88 ALA A N 1
ATOM 657 C CA . ALA A 1 88 ? 10.968 3.165 -15.745 1.00 91.50 88 ALA A CA 1
ATOM 658 C C . ALA A 1 88 ? 10.718 2.246 -16.954 1.00 91.50 88 ALA A C 1
ATOM 660 O O . ALA A 1 88 ? 10.531 1.043 -16.778 1.00 91.50 88 ALA A O 1
ATOM 661 N N . GLY A 1 89 ? 10.759 2.790 -18.175 1.00 90.88 89 GLY A N 1
ATOM 662 C CA . GLY A 1 89 ? 10.679 2.000 -19.408 1.00 90.88 89 GLY A CA 1
ATOM 663 C C . GLY A 1 89 ? 11.824 0.995 -19.549 1.00 90.88 89 GLY A C 1
ATOM 664 O O . GLY A 1 89 ? 11.580 -0.169 -19.878 1.00 90.88 89 GLY A O 1
ATOM 665 N N . PHE A 1 90 ? 13.044 1.416 -19.214 1.00 92.38 90 PHE A N 1
ATOM 666 C CA . PHE A 1 90 ? 14.224 0.562 -19.153 1.00 92.38 90 PHE A CA 1
ATOM 667 C C . PHE A 1 90 ? 14.037 -0.557 -18.126 1.00 92.38 90 PHE A C 1
ATOM 669 O O . PHE A 1 90 ? 14.120 -1.727 -18.482 1.00 92.38 90 PHE A O 1
ATOM 676 N N . LEU A 1 91 ? 13.691 -0.235 -16.874 1.00 93.38 91 LEU A N 1
ATOM 677 C CA . LEU A 1 91 ? 13.472 -1.235 -15.820 1.00 93.38 91 LEU A CA 1
ATOM 678 C C . LEU A 1 91 ? 12.354 -2.223 -16.176 1.00 93.38 91 LEU A C 1
ATOM 680 O O . LEU A 1 91 ? 12.455 -3.408 -15.865 1.00 93.38 91 LEU A O 1
ATOM 684 N N . ALA A 1 92 ? 11.303 -1.760 -16.854 1.00 92.69 92 ALA A N 1
ATOM 685 C CA . ALA A 1 92 ? 10.222 -2.619 -17.322 1.00 92.69 92 ALA A CA 1
ATOM 686 C C . ALA A 1 92 ? 10.673 -3.609 -18.411 1.00 92.69 92 ALA A C 1
ATOM 688 O O . ALA A 1 92 ? 10.121 -4.709 -18.480 1.00 92.69 92 ALA A O 1
ATOM 689 N N . SER A 1 93 ? 11.682 -3.261 -19.218 1.00 91.38 93 SER A N 1
ATOM 690 C CA . SER A 1 93 ? 12.039 -3.988 -20.448 1.00 91.38 93 SER A CA 1
ATOM 691 C C . SER A 1 93 ? 13.348 -4.775 -20.348 1.00 91.38 93 SER A C 1
ATOM 693 O O . SER A 1 93 ? 13.397 -5.919 -20.789 1.00 91.38 93 SER A O 1
ATOM 695 N N . ALA A 1 94 ? 14.377 -4.212 -19.714 1.00 92.25 94 ALA A N 1
ATOM 696 C CA . ALA A 1 94 ? 15.737 -4.748 -19.683 1.00 92.25 94 ALA A CA 1
ATOM 697 C C . ALA A 1 94 ? 15.806 -6.189 -19.144 1.00 92.25 94 ALA A C 1
ATOM 699 O O . ALA A 1 94 ? 14.936 -6.594 -18.365 1.00 92.25 94 ALA A O 1
ATOM 700 N N . PRO A 1 95 ? 16.832 -6.983 -19.502 1.00 93.06 95 PRO A N 1
ATOM 701 C CA . PRO A 1 95 ? 17.036 -8.322 -18.952 1.00 93.06 95 PRO A CA 1
ATOM 702 C C . PRO A 1 95 ? 16.982 -8.347 -17.417 1.00 93.06 95 PRO A C 1
ATOM 704 O O . PRO A 1 95 ? 17.472 -7.437 -16.750 1.00 93.06 95 PRO A O 1
ATOM 707 N N . GLU A 1 96 ? 16.390 -9.394 -16.826 1.00 93.44 96 GLU A N 1
ATOM 708 C CA . GLU A 1 96 ? 16.122 -9.416 -15.374 1.00 93.44 96 GLU A CA 1
ATOM 709 C C . GLU A 1 96 ? 17.389 -9.255 -14.522 1.00 93.44 96 GLU A C 1
ATOM 711 O O . GLU A 1 96 ? 17.364 -8.536 -13.524 1.00 93.44 96 GLU A O 1
ATOM 716 N N . HIS A 1 97 ? 18.502 -9.862 -14.940 1.00 94.38 97 HIS A N 1
ATOM 717 C CA . HIS A 1 97 ? 19.782 -9.767 -14.235 1.00 94.38 97 HIS A CA 1
ATOM 718 C C . HIS A 1 97 ? 20.368 -8.341 -14.211 1.00 94.38 97 HIS A C 1
ATOM 720 O O . HIS A 1 97 ? 21.182 -8.046 -13.341 1.00 94.38 97 HIS A O 1
ATOM 726 N N . ILE A 1 98 ? 19.923 -7.454 -15.110 1.00 95.19 98 ILE A N 1
ATOM 727 C CA . ILE A 1 98 ? 20.295 -6.031 -15.156 1.00 95.19 98 ILE A CA 1
ATOM 728 C C . ILE A 1 98 ? 19.273 -5.191 -14.383 1.00 95.19 98 ILE A C 1
ATOM 730 O O . ILE A 1 98 ? 19.633 -4.383 -13.526 1.00 95.19 98 ILE A O 1
ATOM 734 N N . ALA A 1 99 ? 17.983 -5.403 -14.651 1.00 95.06 99 ALA A N 1
ATOM 735 C CA . ALA A 1 99 ? 16.907 -4.593 -14.091 1.00 95.06 99 ALA A CA 1
ATOM 736 C C . ALA A 1 99 ? 16.733 -4.785 -12.576 1.00 95.06 99 ALA A C 1
ATOM 738 O O . ALA A 1 99 ? 16.525 -3.812 -11.855 1.00 95.06 99 ALA A O 1
ATOM 739 N N . ARG A 1 100 ? 16.830 -6.023 -12.070 1.00 95.50 100 ARG A N 1
ATOM 740 C CA . ARG A 1 100 ? 16.553 -6.330 -10.656 1.00 95.50 100 ARG A CA 1
ATOM 741 C C . ARG A 1 100 ? 17.540 -5.647 -9.689 1.00 95.50 100 ARG A C 1
ATOM 743 O O . ARG A 1 100 ? 17.062 -5.038 -8.731 1.00 95.50 100 ARG A O 1
ATOM 750 N N . PRO A 1 101 ? 18.873 -5.674 -9.905 1.00 95.12 101 PRO A N 1
ATOM 751 C CA . PRO A 1 101 ? 19.810 -4.922 -9.065 1.00 95.12 101 PRO A CA 1
ATOM 752 C C . PRO A 1 101 ? 19.591 -3.408 -9.119 1.00 95.12 101 PRO A C 1
ATOM 754 O O . PRO A 1 101 ? 19.657 -2.745 -8.086 1.00 95.12 101 PRO A O 1
ATOM 757 N N . LEU A 1 102 ? 19.295 -2.858 -10.302 1.00 95.38 102 LEU A N 1
ATOM 758 C CA . LEU A 1 102 ? 19.032 -1.426 -10.453 1.00 95.38 102 LEU A CA 1
ATOM 759 C C . LEU A 1 102 ? 17.765 -1.010 -9.711 1.00 95.38 102 LEU A C 1
ATOM 761 O O . LEU A 1 102 ? 17.808 -0.039 -8.959 1.00 95.38 102 LEU A O 1
ATOM 765 N N . LEU A 1 103 ? 16.679 -1.779 -9.854 1.00 96.38 103 LEU A N 1
ATOM 766 C CA . LEU A 1 103 ? 15.412 -1.548 -9.159 1.00 96.38 103 LEU A CA 1
ATOM 767 C C . LEU A 1 103 ? 15.603 -1.471 -7.639 1.00 96.38 103 LEU A C 1
ATOM 769 O O . LEU A 1 103 ? 15.027 -0.593 -7.003 1.00 96.38 103 LEU A O 1
ATOM 773 N N . ALA A 1 104 ? 16.447 -2.334 -7.065 1.00 94.50 104 ALA A N 1
ATOM 774 C CA . ALA A 1 104 ? 16.721 -2.346 -5.627 1.00 94.50 104 ALA A CA 1
ATOM 775 C C . ALA A 1 104 ? 17.361 -1.039 -5.116 1.00 94.50 104 ALA A C 1
ATOM 777 O O . ALA A 1 104 ? 17.174 -0.669 -3.960 1.00 94.50 104 ALA A O 1
ATOM 778 N N . THR A 1 105 ? 18.098 -0.333 -5.977 1.00 92.88 105 THR A N 1
ATOM 779 C CA . THR A 1 105 ? 18.735 0.960 -5.667 1.00 92.88 105 THR A CA 1
ATOM 780 C C . THR A 1 105 ? 18.001 2.161 -6.265 1.00 92.88 105 THR A C 1
ATOM 782 O O . THR A 1 105 ? 18.438 3.300 -6.102 1.00 92.88 105 THR A O 1
ATOM 785 N N . TRP A 1 106 ? 16.902 1.928 -6.983 1.00 93.62 106 TRP A N 1
ATOM 786 C CA . TRP A 1 106 ? 16.229 2.964 -7.748 1.00 93.62 106 TRP A CA 1
ATOM 787 C C . TRP A 1 106 ? 15.406 3.875 -6.838 1.00 93.62 106 TRP A C 1
ATOM 789 O O . TRP A 1 106 ? 14.406 3.471 -6.239 1.00 93.62 106 TRP A O 1
ATOM 799 N N . GLU A 1 107 ? 15.811 5.143 -6.759 1.00 89.31 107 GLU A N 1
ATOM 800 C CA . GLU A 1 107 ? 15.159 6.141 -5.911 1.00 89.31 107 GLU A CA 1
ATOM 801 C C . GLU A 1 107 ? 14.763 7.406 -6.689 1.00 89.31 107 GLU A C 1
ATOM 803 O O . GLU A 1 107 ? 15.436 8.441 -6.603 1.00 89.31 107 GLU A O 1
ATOM 808 N N . PRO A 1 108 ? 13.632 7.377 -7.419 1.00 84.94 108 PRO A N 1
ATOM 809 C CA . PRO A 1 108 ? 13.096 8.550 -8.100 1.00 84.94 108 PRO A CA 1
ATOM 810 C C . PRO A 1 108 ? 12.886 9.726 -7.144 1.00 84.94 108 PRO A C 1
ATOM 812 O O . PRO A 1 108 ? 12.085 9.664 -6.205 1.00 84.94 108 PRO A O 1
ATOM 815 N N . ARG A 1 109 ? 13.578 10.843 -7.390 1.00 76.31 109 ARG A N 1
ATOM 816 C CA . ARG A 1 109 ? 13.414 12.066 -6.595 1.00 76.31 109 ARG A CA 1
ATOM 817 C C . ARG A 1 109 ? 12.304 12.938 -7.182 1.00 76.31 109 ARG A C 1
ATOM 819 O O . ARG A 1 109 ? 12.354 13.305 -8.347 1.00 76.31 109 ARG A O 1
ATOM 826 N N . LYS A 1 110 ? 11.357 13.345 -6.326 1.00 68.88 110 LYS A N 1
ATOM 827 C CA . LYS A 1 110 ? 10.324 14.370 -6.592 1.00 68.88 110 LYS A CA 1
ATOM 828 C C . LYS A 1 110 ? 9.446 14.096 -7.824 1.00 68.88 110 LYS A C 1
ATOM 830 O O . LYS A 1 110 ? 9.489 14.829 -8.807 1.00 68.88 110 LYS A O 1
ATOM 835 N N . VAL A 1 111 ? 8.569 13.100 -7.716 1.00 71.44 111 VAL A N 1
ATOM 836 C CA . VAL A 1 111 ? 7.516 12.851 -8.710 1.00 71.44 111 VAL A CA 1
ATOM 837 C C . VAL A 1 111 ? 6.204 13.445 -8.215 1.00 71.44 111 VAL A C 1
ATOM 839 O O . VAL A 1 111 ? 5.620 12.953 -7.253 1.00 71.44 111 VAL A O 1
ATOM 842 N N . THR A 1 112 ? 5.769 14.537 -8.842 1.00 73.81 112 THR A N 1
ATOM 843 C CA . THR A 1 112 ? 4.524 15.248 -8.490 1.00 73.81 112 THR A CA 1
ATOM 844 C C . THR A 1 112 ? 3.407 15.055 -9.517 1.00 73.81 112 THR A C 1
ATOM 846 O O . THR A 1 112 ? 2.279 15.475 -9.273 1.00 73.81 112 THR A O 1
ATOM 849 N N . TRP A 1 113 ? 3.699 14.412 -10.650 1.00 85.25 113 TRP A N 1
ATOM 850 C CA . TRP A 1 113 ? 2.732 14.069 -11.696 1.00 85.25 113 TRP A CA 1
ATOM 851 C C . TRP A 1 113 ? 2.322 12.593 -11.617 1.00 85.25 113 TRP A C 1
ATOM 853 O O . TRP A 1 113 ? 2.860 11.828 -10.814 1.00 85.25 113 TRP A O 1
ATOM 863 N N . ASP A 1 114 ? 1.313 12.201 -12.398 1.00 89.56 114 ASP A N 1
ATOM 864 C CA . ASP A 1 114 ? 0.879 10.805 -12.502 1.00 89.56 114 ASP A CA 1
ATOM 865 C C . ASP A 1 114 ? 1.990 9.947 -13.119 1.00 89.56 114 ASP A C 1
ATOM 867 O O . ASP A 1 114 ? 2.428 10.174 -14.249 1.00 89.56 114 ASP A O 1
ATOM 871 N N . PHE A 1 115 ? 2.427 8.948 -12.357 1.00 91.50 115 PHE A N 1
ATOM 872 C CA . PHE A 1 115 ? 3.448 7.997 -12.771 1.00 91.50 115 PHE A CA 1
ATOM 873 C C . PHE A 1 115 ? 2.967 6.541 -12.680 1.00 91.50 115 PHE A C 1
ATOM 875 O O . PHE A 1 115 ? 3.762 5.609 -12.801 1.00 91.50 115 PHE A O 1
ATOM 882 N N . ALA A 1 116 ? 1.662 6.320 -12.481 1.00 92.56 116 ALA A N 1
ATOM 883 C CA . ALA A 1 116 ? 1.116 4.980 -12.311 1.00 92.56 116 ALA A CA 1
ATOM 884 C C . ALA A 1 116 ? 1.362 4.111 -13.549 1.00 92.56 116 ALA A C 1
ATOM 886 O O . ALA A 1 116 ? 1.827 2.983 -13.427 1.00 92.56 116 ALA A O 1
ATOM 887 N N . HIS A 1 117 ? 1.117 4.652 -14.745 1.00 91.00 117 HIS A N 1
ATOM 888 C CA . HIS A 1 117 ? 1.300 3.932 -16.010 1.00 91.00 117 HIS A CA 1
ATOM 889 C C . HIS A 1 117 ? 2.730 3.397 -16.205 1.00 91.00 117 HIS A C 1
ATOM 891 O O . HIS A 1 117 ? 2.899 2.309 -16.741 1.00 91.00 117 HIS A O 1
ATOM 897 N N . SER A 1 118 ? 3.746 4.131 -15.738 1.00 91.62 118 SER A N 1
ATOM 898 C CA . SER A 1 118 ? 5.154 3.735 -15.856 1.00 91.62 118 SER A CA 1
ATOM 899 C C . SER A 1 118 ? 5.571 2.716 -14.786 1.00 91.62 118 SER A C 1
ATOM 901 O O . SER A 1 118 ? 6.431 1.881 -15.042 1.00 91.62 118 SER A O 1
ATOM 903 N N . LEU A 1 119 ? 4.946 2.737 -13.601 1.00 94.12 119 LEU A N 1
ATOM 904 C CA . LEU A 1 119 ? 5.213 1.754 -12.542 1.00 94.12 119 LEU A CA 1
ATOM 905 C C . LEU A 1 119 ? 4.471 0.432 -12.729 1.00 94.12 119 LEU A C 1
ATOM 907 O O . LEU A 1 119 ? 4.991 -0.599 -12.316 1.00 94.12 119 LEU A O 1
ATOM 911 N N . LYS A 1 120 ? 3.273 0.430 -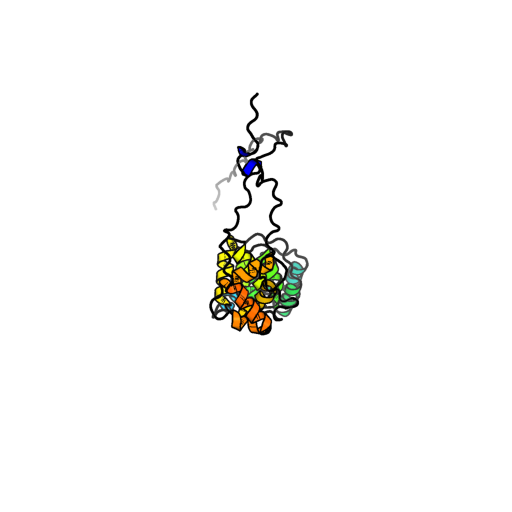13.326 1.00 96.19 120 LYS A N 1
ATOM 912 C CA . LYS A 1 120 ? 2.452 -0.786 -13.469 1.00 96.19 120 LYS A CA 1
ATOM 913 C C . LYS A 1 120 ? 3.215 -1.973 -14.094 1.00 96.19 120 LYS A C 1
ATOM 915 O O . LYS A 1 120 ? 3.180 -3.041 -13.482 1.00 96.19 120 LYS A O 1
ATOM 920 N N . PRO A 1 121 ? 3.962 -1.819 -15.207 1.00 95.38 121 PRO A N 1
ATOM 921 C CA . PRO A 1 121 ? 4.757 -2.912 -15.775 1.00 95.38 121 PRO A CA 1
ATOM 922 C C . PRO A 1 121 ? 5.859 -3.410 -14.838 1.00 95.38 121 PRO A C 1
ATOM 924 O O . PRO A 1 121 ? 6.082 -4.612 -14.728 1.00 95.38 121 PRO A O 1
ATOM 927 N N . ILE A 1 122 ? 6.515 -2.496 -14.115 1.00 96.12 122 ILE A N 1
ATOM 928 C CA . ILE A 1 122 ? 7.552 -2.832 -13.130 1.00 96.12 122 ILE A CA 1
ATOM 929 C C . ILE A 1 122 ? 6.933 -3.640 -11.989 1.00 96.12 122 ILE A C 1
ATOM 931 O O . ILE A 1 122 ? 7.463 -4.679 -11.611 1.00 96.12 122 ILE A O 1
ATOM 935 N N . VAL A 1 123 ? 5.778 -3.216 -11.475 1.00 97.75 123 VAL A N 1
ATOM 936 C CA . VAL A 1 123 ? 5.060 -3.929 -10.413 1.00 97.75 123 VAL A CA 1
ATOM 937 C C . VAL A 1 123 ? 4.585 -5.305 -10.882 1.00 97.75 123 VAL A C 1
ATOM 939 O O . VAL A 1 123 ? 4.770 -6.286 -10.170 1.00 97.75 123 VAL A O 1
ATOM 942 N N . ALA A 1 124 ? 4.025 -5.413 -12.088 1.00 97.50 124 ALA A N 1
ATOM 943 C CA . ALA A 1 124 ? 3.600 -6.695 -12.655 1.00 97.50 124 ALA A CA 1
ATOM 944 C C . ALA A 1 124 ? 4.765 -7.679 -12.843 1.00 97.50 124 ALA A C 1
ATOM 946 O O . ALA A 1 124 ? 4.590 -8.897 -12.711 1.00 97.50 124 ALA A O 1
ATOM 947 N N . ARG A 1 125 ? 5.950 -7.145 -13.153 1.00 96.25 125 ARG A N 1
ATOM 948 C CA . ARG A 1 125 ? 7.164 -7.915 -13.407 1.00 96.25 125 ARG A CA 1
ATOM 949 C C . ARG A 1 125 ? 7.895 -8.318 -12.127 1.00 96.25 125 ARG A C 1
ATOM 951 O O . ARG A 1 125 ? 8.303 -9.468 -12.015 1.00 96.25 125 ARG A O 1
ATOM 958 N N . PHE A 1 126 ? 8.063 -7.393 -11.185 1.00 97.25 126 PHE A N 1
ATOM 959 C CA . PHE A 1 126 ? 8.948 -7.554 -10.026 1.00 97.25 126 PHE A CA 1
ATOM 960 C C . PHE A 1 126 ? 8.224 -7.684 -8.683 1.00 97.25 126 PHE A C 1
ATOM 962 O O . PHE A 1 126 ? 8.867 -8.043 -7.697 1.00 97.25 126 PHE A O 1
ATOM 969 N N . GLU A 1 127 ? 6.915 -7.420 -8.644 1.00 96.75 127 GLU A N 1
ATOM 970 C CA . GLU A 1 127 ? 6.043 -7.580 -7.475 1.00 96.75 127 GLU A CA 1
ATOM 971 C C . GLU A 1 127 ? 6.663 -6.986 -6.197 1.00 96.75 127 GLU A C 1
ATOM 973 O O . GLU A 1 127 ? 6.825 -5.769 -6.105 1.00 96.75 127 GLU A O 1
ATOM 978 N N . ASP A 1 128 ? 7.041 -7.824 -5.228 1.00 95.00 128 ASP A N 1
ATOM 979 C CA . ASP A 1 128 ? 7.614 -7.405 -3.942 1.00 95.00 128 ASP A CA 1
ATOM 980 C C . ASP A 1 128 ? 8.898 -6.569 -4.090 1.00 95.00 128 ASP A C 1
ATOM 982 O O . ASP A 1 128 ? 9.112 -5.612 -3.349 1.00 95.00 128 ASP A O 1
ATOM 986 N N . ALA A 1 129 ? 9.719 -6.826 -5.114 1.00 96.31 129 ALA A N 1
ATOM 987 C CA . ALA A 1 129 ? 10.922 -6.025 -5.349 1.00 96.31 129 ALA A CA 1
ATOM 988 C C . ALA A 1 129 ? 10.606 -4.584 -5.804 1.00 96.31 129 ALA A C 1
ATOM 990 O O . ALA A 1 129 ? 11.459 -3.706 -5.697 1.00 96.31 129 ALA A O 1
ATOM 991 N N . ALA A 1 130 ? 9.380 -4.311 -6.265 1.00 96.88 130 ALA A N 1
ATOM 992 C CA . ALA A 1 130 ? 8.902 -2.963 -6.567 1.00 96.88 130 ALA A CA 1
ATOM 993 C C . ALA A 1 130 ? 8.166 -2.306 -5.380 1.00 96.88 130 ALA A C 1
ATOM 995 O O . ALA A 1 130 ? 7.638 -1.197 -5.530 1.00 96.88 130 ALA A O 1
ATOM 996 N N . TRP A 1 131 ? 8.103 -2.959 -4.211 1.00 96.94 131 TRP A N 1
ATOM 997 C CA . TRP A 1 131 ? 7.247 -2.531 -3.106 1.00 96.94 131 TRP A CA 1
ATOM 998 C C . TRP A 1 131 ? 7.589 -1.133 -2.597 1.00 96.94 131 TRP A C 1
ATOM 1000 O O . TRP A 1 131 ? 6.760 -0.219 -2.618 1.00 96.94 131 TRP A O 1
ATOM 1010 N N . ASP A 1 132 ? 8.838 -0.953 -2.171 1.00 95.44 132 ASP A N 1
ATOM 1011 C CA . ASP A 1 132 ? 9.269 0.258 -1.476 1.00 95.44 132 ASP A CA 1
ATOM 1012 C C . ASP A 1 132 ? 9.251 1.487 -2.390 1.00 95.44 132 ASP A C 1
ATOM 1014 O O . ASP A 1 132 ? 8.847 2.575 -1.966 1.00 95.44 132 ASP A O 1
ATOM 1018 N N . VAL A 1 133 ? 9.618 1.329 -3.667 1.00 95.69 133 VAL A N 1
ATOM 1019 C CA . VAL A 1 133 ? 9.502 2.416 -4.649 1.00 95.69 133 VAL A CA 1
ATOM 1020 C C . VAL A 1 133 ? 8.036 2.769 -4.912 1.00 95.69 133 VAL A C 1
ATOM 1022 O O . VAL A 1 133 ? 7.687 3.950 -4.903 1.00 95.69 133 VAL A O 1
ATOM 1025 N N . SER A 1 134 ? 7.151 1.777 -5.029 1.00 96.44 134 SER A N 1
ATOM 1026 C CA . SER A 1 134 ? 5.722 2.007 -5.266 1.00 96.44 134 SER A CA 1
ATOM 1027 C C . SER A 1 134 ? 5.064 2.735 -4.097 1.00 96.44 134 SER A C 1
ATOM 1029 O O . SER A 1 134 ? 4.393 3.745 -4.309 1.00 96.44 134 SER A O 1
ATOM 1031 N N . VAL A 1 135 ? 5.311 2.303 -2.854 1.00 95.81 135 VAL A N 1
ATOM 1032 C CA . VAL A 1 135 ? 4.790 2.973 -1.649 1.00 95.81 135 VAL A CA 1
ATOM 1033 C C . VAL A 1 135 ? 5.313 4.404 -1.555 1.00 95.81 135 VAL A C 1
ATOM 1035 O O . VAL A 1 135 ? 4.544 5.337 -1.308 1.00 95.81 135 VAL A O 1
ATOM 1038 N N . ARG A 1 136 ? 6.610 4.616 -1.794 1.00 94.44 136 ARG A N 1
ATOM 1039 C CA . ARG A 1 136 ? 7.231 5.946 -1.760 1.00 94.44 136 ARG A CA 1
ATOM 1040 C C . ARG A 1 136 ? 6.610 6.893 -2.786 1.00 94.44 136 ARG A C 1
ATOM 1042 O O . ARG A 1 136 ? 6.252 8.020 -2.440 1.00 94.44 136 ARG A O 1
ATOM 1049 N N . MET A 1 137 ? 6.453 6.441 -4.028 1.00 94.00 137 MET A N 1
ATOM 1050 C CA . MET A 1 137 ? 5.917 7.260 -5.118 1.00 94.00 137 MET A CA 1
ATOM 1051 C C . MET A 1 137 ? 4.415 7.517 -4.968 1.00 94.00 137 MET A C 1
ATOM 1053 O O . MET A 1 137 ? 3.955 8.640 -5.177 1.00 94.00 137 MET A O 1
ATOM 1057 N N . ALA A 1 138 ? 3.656 6.519 -4.520 1.00 94.94 138 ALA A N 1
ATOM 1058 C CA . ALA A 1 138 ? 2.242 6.664 -4.200 1.00 94.94 138 ALA A CA 1
ATOM 1059 C C . ALA A 1 138 ? 2.004 7.664 -3.057 1.00 94.94 138 ALA A C 1
ATOM 1061 O O . ALA A 1 138 ? 1.082 8.472 -3.128 1.00 94.94 138 ALA A O 1
ATOM 1062 N N . LYS A 1 139 ? 2.863 7.685 -2.028 1.00 93.31 139 LYS A N 1
ATOM 1063 C CA . LYS A 1 139 ? 2.797 8.697 -0.959 1.00 93.31 139 LYS A CA 1
ATOM 1064 C C . LYS A 1 139 ? 3.055 10.116 -1.465 1.00 93.31 139 LYS A C 1
ATOM 1066 O O . LYS A 1 139 ? 2.448 11.050 -0.947 1.00 93.31 139 LYS A O 1
ATOM 1071 N N . ALA A 1 140 ? 3.946 10.284 -2.443 1.00 92.25 140 ALA A N 1
ATOM 1072 C CA . ALA A 1 140 ? 4.258 11.589 -3.026 1.00 92.25 140 ALA A CA 1
ATOM 1073 C C . ALA A 1 140 ? 3.113 12.134 -3.897 1.00 92.25 140 ALA A C 1
ATOM 1075 O O . ALA A 1 140 ? 2.856 13.337 -3.882 1.00 92.25 140 ALA A O 1
ATOM 1076 N N . ASN A 1 141 ? 2.398 11.256 -4.608 1.00 92.00 141 ASN A N 1
ATOM 1077 C CA . ASN A 1 141 ? 1.218 11.615 -5.392 1.00 92.00 141 ASN A CA 1
ATOM 1078 C C . ASN A 1 141 ? 0.080 10.590 -5.203 1.00 92.00 141 ASN A C 1
ATOM 1080 O O . ASN A 1 141 ? -0.107 9.712 -6.053 1.00 92.00 141 ASN A O 1
ATOM 1084 N N . PRO A 1 142 ? -0.716 10.712 -4.121 1.00 93.25 142 PRO A N 1
ATOM 1085 C CA . PRO A 1 142 ? -1.795 9.770 -3.819 1.00 93.25 142 PRO A CA 1
ATOM 1086 C C . PRO A 1 142 ? -2.855 9.647 -4.913 1.00 93.25 142 PRO A C 1
ATOM 1088 O O . PRO A 1 142 ? -3.404 8.572 -5.117 1.00 93.25 142 PRO A O 1
ATOM 1091 N N . HIS A 1 143 ? -3.152 10.743 -5.617 1.00 90.44 143 HIS A N 1
ATOM 1092 C CA . HIS A 1 143 ? -4.180 10.753 -6.656 1.00 90.44 143 HIS A CA 1
ATOM 1093 C C . HIS A 1 143 ? -3.682 10.115 -7.957 1.00 90.44 143 HIS A C 1
ATOM 1095 O O . HIS A 1 143 ? -4.344 9.236 -8.494 1.00 90.44 143 HIS A O 1
ATOM 1101 N N . GLY A 1 144 ? -2.529 10.558 -8.473 1.00 92.12 144 GLY A N 1
ATOM 1102 C CA . GLY A 1 144 ? -2.020 10.075 -9.760 1.00 92.12 144 GLY A CA 1
ATOM 1103 C C . GLY A 1 144 ? -1.329 8.718 -9.661 1.00 92.12 144 GLY A C 1
ATOM 1104 O O . GLY A 1 144 ? -1.615 7.821 -10.439 1.00 92.12 144 GLY A O 1
ATOM 1105 N N . THR A 1 145 ? -0.446 8.542 -8.677 1.00 94.56 145 THR A N 1
ATOM 1106 C CA . THR A 1 145 ? 0.397 7.341 -8.575 1.00 94.56 145 THR A CA 1
ATOM 1107 C C . THR A 1 145 ? -0.156 6.313 -7.591 1.00 94.56 145 THR A C 1
ATOM 1109 O O . THR A 1 145 ? 0.141 5.133 -7.722 1.00 94.56 145 THR A O 1
ATOM 1112 N N . GLY A 1 146 ? -1.017 6.716 -6.651 1.00 95.94 146 GLY A N 1
ATOM 1113 C CA . GLY A 1 146 ? -1.656 5.818 -5.680 1.00 95.94 146 GLY A CA 1
ATOM 1114 C C . GLY A 1 146 ? -2.271 4.523 -6.237 1.00 95.94 146 GLY A C 1
ATOM 1115 O O . GLY A 1 146 ? -2.126 3.495 -5.571 1.00 95.94 146 GLY A O 1
ATOM 1116 N N . PRO A 1 147 ? -2.902 4.504 -7.433 1.00 96.81 147 PRO A N 1
ATOM 1117 C CA . PRO A 1 147 ? -3.493 3.287 -7.996 1.00 96.81 147 PRO A CA 1
ATOM 1118 C C . PRO A 1 147 ? -2.545 2.085 -8.125 1.00 96.81 147 PRO A C 1
ATOM 1120 O O . PRO A 1 147 ? -3.020 0.953 -8.161 1.00 96.81 147 PRO A O 1
ATOM 1123 N N . VAL A 1 148 ? -1.222 2.288 -8.144 1.00 97.19 148 VAL A N 1
ATOM 1124 C CA . VAL A 1 148 ? -0.243 1.182 -8.194 1.00 97.19 148 VAL A CA 1
ATOM 1125 C C . VAL A 1 148 ? -0.246 0.313 -6.932 1.00 97.19 148 VAL A C 1
ATOM 1127 O O . VAL A 1 148 ? 0.238 -0.811 -6.972 1.00 97.19 148 VAL A O 1
ATOM 1130 N N . LEU A 1 149 ? -0.805 0.809 -5.822 1.00 98.31 149 LEU A N 1
ATOM 1131 C CA . LEU A 1 149 ? -0.895 0.080 -4.553 1.00 98.31 149 LEU A CA 1
ATOM 1132 C C . LEU A 1 149 ? -2.138 -0.809 -4.438 1.00 98.31 149 LEU A C 1
ATOM 1134 O O . LEU A 1 149 ? -2.291 -1.500 -3.434 1.00 98.31 149 LEU A O 1
ATOM 1138 N N . LEU A 1 150 ? -3.033 -0.810 -5.433 1.00 98.44 150 LEU A N 1
ATOM 1139 C CA . LEU A 1 150 ? -4.239 -1.642 -5.413 1.00 98.44 150 LEU A CA 1
ATOM 1140 C C . LEU A 1 150 ? -3.972 -3.128 -5.096 1.00 98.44 150 LEU A C 1
ATOM 1142 O O . LEU A 1 150 ? -4.658 -3.653 -4.217 1.00 98.44 150 LEU A O 1
ATOM 1146 N N . PRO A 1 151 ? -2.984 -3.806 -5.713 1.00 98.44 151 PRO A N 1
ATOM 1147 C CA . PRO A 1 151 ? -2.707 -5.206 -5.411 1.00 98.44 151 PRO A CA 1
ATOM 1148 C C . PRO A 1 151 ? -1.911 -5.414 -4.116 1.00 98.44 151 PRO A C 1
ATOM 1150 O O . PRO A 1 151 ? -1.714 -6.555 -3.712 1.00 98.44 151 PRO A O 1
ATOM 1153 N N . PHE A 1 152 ? -1.427 -4.361 -3.454 1.00 98.62 152 PHE A N 1
ATOM 1154 C CA . PHE A 1 152 ? -0.486 -4.512 -2.345 1.00 98.62 152 PHE A CA 1
ATOM 1155 C C . PHE A 1 152 ? -1.226 -4.688 -1.028 1.00 98.62 152 PHE A C 1
ATOM 1157 O O . PHE A 1 152 ? -2.011 -3.828 -0.632 1.00 98.62 152 PHE A O 1
ATOM 1164 N N . LEU A 1 153 ? -0.924 -5.775 -0.326 1.00 98.38 153 LEU A N 1
ATOM 1165 C CA . LEU A 1 153 ? -1.477 -6.100 0.977 1.00 98.38 153 LEU A CA 1
ATOM 1166 C C . LEU A 1 153 ? -0.361 -6.245 2.015 1.00 98.38 153 LEU A C 1
ATOM 1168 O O . LEU A 1 153 ? 0.447 -7.175 1.968 1.00 98.38 153 LEU A O 1
ATOM 1172 N N . GLY A 1 154 ? -0.309 -5.284 2.933 1.00 97.88 154 GLY A N 1
ATOM 1173 C CA . GLY A 1 154 ? 0.696 -5.187 3.985 1.00 97.88 154 GLY A CA 1
ATOM 1174 C C . GLY A 1 154 ? 0.413 -4.012 4.922 1.00 97.88 154 GLY A C 1
ATOM 1175 O O . GLY A 1 154 ? -0.430 -3.158 4.635 1.00 97.88 154 GLY A O 1
ATOM 1176 N N . ALA A 1 155 ? 1.116 -3.966 6.054 1.00 97.19 155 ALA A N 1
ATOM 1177 C CA . ALA A 1 155 ? 0.838 -3.012 7.130 1.00 97.19 155 ALA A CA 1
ATOM 1178 C C . ALA A 1 155 ? 1.027 -1.539 6.729 1.00 97.19 155 ALA A C 1
ATOM 1180 O O . ALA A 1 155 ? 0.233 -0.679 7.105 1.00 97.19 155 ALA A O 1
ATOM 1181 N N . ASP A 1 156 ? 2.076 -1.227 5.972 1.00 97.19 156 ASP A N 1
ATOM 1182 C CA . ASP A 1 156 ? 2.369 0.125 5.492 1.00 97.19 156 ASP A CA 1
ATOM 1183 C C . ASP A 1 156 ? 1.314 0.634 4.499 1.00 97.19 156 ASP A C 1
ATOM 1185 O O . ASP A 1 156 ? 0.873 1.782 4.612 1.00 97.19 156 ASP A O 1
ATOM 1189 N N . VAL A 1 157 ? 0.856 -0.227 3.587 1.00 98.50 157 VAL A N 1
ATOM 1190 C CA . VAL A 1 157 ? -0.212 0.087 2.630 1.00 98.50 157 VAL A CA 1
ATOM 1191 C C . VAL A 1 157 ? -1.565 0.204 3.327 1.00 98.50 157 VAL A C 1
ATOM 1193 O O . VAL A 1 157 ? -2.265 1.187 3.096 1.00 98.50 157 VAL A O 1
ATOM 1196 N N . ALA A 1 158 ? -1.913 -0.705 4.245 1.00 98.44 158 ALA A N 1
ATOM 1197 C CA . ALA A 1 158 ? -3.165 -0.630 5.007 1.00 98.44 158 ALA A CA 1
ATOM 1198 C C . ALA A 1 158 ? -3.265 0.677 5.816 1.00 98.44 158 ALA A C 1
ATOM 1200 O O . ALA A 1 158 ? -4.289 1.363 5.787 1.00 98.44 158 ALA A O 1
ATOM 1201 N N . ARG A 1 159 ? -2.168 1.081 6.473 1.00 97.88 159 ARG A N 1
ATOM 1202 C CA . ARG A 1 159 ? -2.058 2.370 7.181 1.00 97.88 159 ARG A CA 1
ATOM 1203 C C . ARG A 1 159 ? -2.253 3.560 6.249 1.00 97.88 159 ARG A C 1
ATOM 1205 O O . ARG A 1 159 ? -2.939 4.517 6.609 1.00 97.88 159 ARG A O 1
ATOM 1212 N N . LEU A 1 160 ? -1.646 3.509 5.064 1.00 97.94 160 LEU A N 1
ATOM 1213 C CA . LEU A 1 160 ? -1.755 4.569 4.068 1.00 97.94 160 LEU A CA 1
ATOM 1214 C C . LEU A 1 160 ? -3.189 4.690 3.533 1.00 97.94 160 LEU A C 1
ATOM 1216 O O . LEU A 1 160 ? -3.723 5.795 3.472 1.00 97.94 160 LEU A O 1
ATOM 1220 N N . MET A 1 161 ? -3.835 3.563 3.231 1.00 98.62 161 MET A N 1
ATOM 1221 C CA . MET A 1 161 ? -5.225 3.517 2.770 1.00 98.62 161 MET A CA 1
ATOM 1222 C C . MET A 1 161 ? -6.197 3.999 3.850 1.00 98.62 161 MET A C 1
ATOM 1224 O O . MET A 1 161 ? -7.100 4.777 3.546 1.00 98.62 161 MET A O 1
ATOM 1228 N N . ALA A 1 162 ? -5.986 3.633 5.118 1.00 98.56 162 ALA A N 1
ATOM 1229 C CA . ALA A 1 162 ? -6.781 4.144 6.235 1.00 98.56 162 ALA A CA 1
ATOM 1230 C C . ALA A 1 162 ? -6.632 5.669 6.413 1.00 98.56 162 ALA A C 1
ATOM 1232 O O . ALA A 1 162 ? -7.623 6.369 6.631 1.00 98.56 162 ALA A O 1
ATOM 1233 N N . ASP A 1 163 ? -5.413 6.211 6.282 1.00 97.94 163 ASP A N 1
ATOM 1234 C CA . ASP A 1 163 ? -5.188 7.663 6.311 1.00 97.94 163 ASP A CA 1
ATOM 1235 C C . ASP A 1 163 ? -5.864 8.383 5.141 1.00 97.94 163 ASP A C 1
ATOM 1237 O O . ASP A 1 163 ? -6.535 9.400 5.340 1.00 97.94 163 ASP A O 1
ATOM 1241 N N . TRP A 1 164 ? -5.752 7.838 3.929 1.00 98.06 164 TRP A N 1
ATOM 1242 C CA . TRP A 1 164 ? -6.383 8.410 2.743 1.00 98.06 164 TRP A CA 1
ATOM 1243 C C . TRP A 1 164 ? -7.905 8.384 2.819 1.00 98.06 164 TRP A C 1
ATOM 1245 O O . TRP A 1 164 ? -8.544 9.392 2.512 1.00 98.06 164 TRP A O 1
ATOM 1255 N N . LEU A 1 165 ? -8.480 7.271 3.282 1.00 98.06 165 LEU A N 1
ATOM 1256 C CA . LEU A 1 165 ? -9.917 7.126 3.490 1.00 98.06 165 LEU A CA 1
ATOM 1257 C C . LEU A 1 165 ? -10.443 8.220 4.427 1.00 98.06 165 LEU A C 1
ATOM 1259 O O . LEU A 1 165 ? -11.395 8.932 4.084 1.00 98.06 165 LEU A O 1
ATOM 1263 N N . TYR A 1 166 ? -9.774 8.388 5.571 1.00 96.50 166 TYR A N 1
ATOM 1264 C CA . TYR A 1 166 ? -10.168 9.341 6.599 1.00 96.50 166 TYR A CA 1
ATOM 1265 C C . TYR A 1 166 ? -9.963 10.796 6.145 1.00 96.50 166 TYR A C 1
ATOM 1267 O O . TYR A 1 166 ? -10.885 11.614 6.197 1.00 96.50 166 TYR A O 1
ATOM 1275 N N . ARG A 1 167 ? -8.760 11.142 5.671 1.00 94.81 167 ARG A N 1
ATOM 1276 C CA . ARG A 1 167 ? -8.304 12.539 5.601 1.00 94.81 167 ARG A CA 1
ATOM 1277 C C . ARG A 1 167 ? -8.203 13.117 4.190 1.00 94.81 167 ARG A C 1
ATOM 1279 O O . ARG A 1 167 ? -8.296 14.334 4.039 1.00 94.81 167 ARG A O 1
ATOM 1286 N N . LEU A 1 168 ? -8.007 12.294 3.157 1.00 94.69 168 LEU A N 1
ATOM 1287 C CA . LEU A 1 168 ? -7.625 12.773 1.825 1.00 94.69 168 LEU A CA 1
ATOM 1288 C C . LEU A 1 168 ? -8.744 12.592 0.793 1.00 94.69 168 LEU A C 1
ATOM 1290 O O . LEU A 1 168 ? -8.880 11.542 0.170 1.00 94.69 168 LEU A O 1
ATOM 1294 N N . LYS A 1 169 ? -9.514 13.659 0.542 1.00 93.38 169 LYS A N 1
ATOM 1295 C CA . LYS A 1 169 ? -10.661 13.634 -0.390 1.00 93.38 169 LYS A CA 1
ATOM 1296 C C . LYS A 1 169 ? -10.297 13.104 -1.785 1.00 93.38 169 LYS A C 1
ATOM 1298 O O . LYS A 1 169 ? -11.073 12.335 -2.342 1.00 93.38 169 LYS A O 1
ATOM 1303 N N . SER A 1 170 ? -9.134 13.478 -2.324 1.00 92.56 170 SER A N 1
ATOM 1304 C CA . SER A 1 170 ? -8.684 13.069 -3.665 1.00 92.56 170 SER A CA 1
ATOM 1305 C C . SER A 1 170 ? -8.327 11.583 -3.781 1.00 92.56 170 SER A C 1
ATOM 1307 O O . SER A 1 170 ? -8.439 11.031 -4.867 1.00 92.56 170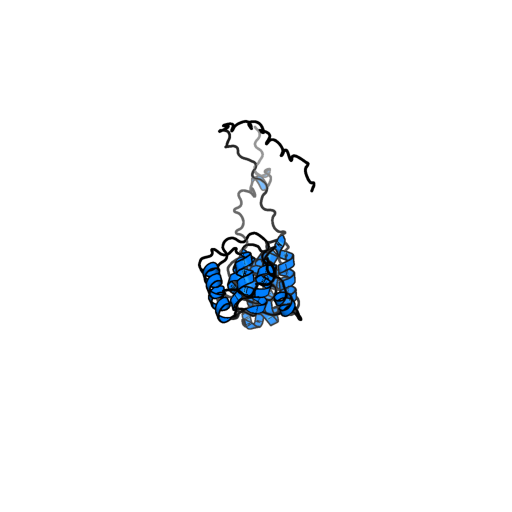 SER A O 1
ATOM 1309 N N . ALA A 1 171 ? -7.939 10.924 -2.685 1.00 95.00 171 ALA A N 1
ATOM 1310 C CA . ALA A 1 171 ? -7.567 9.505 -2.668 1.00 95.00 171 ALA A CA 1
ATOM 1311 C C . ALA A 1 171 ? -8.613 8.615 -1.971 1.00 95.00 171 ALA A C 1
ATOM 1313 O O . ALA A 1 171 ? -8.459 7.397 -1.908 1.00 95.00 171 ALA A O 1
ATOM 1314 N N . ARG A 1 172 ? -9.707 9.196 -1.465 1.00 96.38 172 ARG A N 1
ATOM 1315 C CA . ARG A 1 172 ? -10.746 8.462 -0.731 1.00 96.38 172 ARG A CA 1
ATOM 1316 C C . ARG A 1 172 ? -11.404 7.368 -1.569 1.00 96.38 172 ARG A C 1
ATOM 1318 O O . ARG A 1 172 ? -11.672 6.290 -1.049 1.00 96.38 172 ARG A O 1
ATOM 1325 N N . HIS A 1 173 ? -11.676 7.640 -2.847 1.00 96.75 173 HIS A N 1
ATOM 1326 C CA . HIS A 1 173 ? -12.243 6.635 -3.749 1.00 96.75 173 HIS A CA 1
ATOM 1327 C C . HIS A 1 173 ? -11.289 5.446 -3.916 1.00 96.75 173 HIS A C 1
ATOM 1329 O O . HIS A 1 173 ? -11.707 4.310 -3.738 1.00 96.75 173 HIS A O 1
ATOM 1335 N N . LEU A 1 174 ? -10.001 5.718 -4.140 1.00 97.75 174 LEU A N 1
ATOM 1336 C CA . LEU A 1 174 ? -8.967 4.690 -4.231 1.00 97.75 174 LEU A CA 1
ATOM 1337 C C . LEU A 1 174 ? -8.888 3.834 -2.956 1.00 97.75 174 LEU A C 1
ATOM 1339 O O . LEU A 1 174 ? -8.849 2.611 -3.050 1.00 97.75 174 LEU A O 1
ATOM 1343 N N . ALA A 1 175 ? -8.916 4.456 -1.775 1.00 98.25 175 ALA A N 1
ATOM 1344 C CA . ALA A 1 175 ? -8.892 3.726 -0.509 1.00 98.25 175 ALA A CA 1
ATOM 1345 C C . ALA A 1 175 ? -10.119 2.815 -0.336 1.00 98.25 175 ALA A C 1
ATOM 1347 O O . ALA A 1 175 ? -9.974 1.670 0.080 1.00 98.25 175 ALA A O 1
ATOM 1348 N N . ARG A 1 176 ? -11.318 3.285 -0.714 1.00 98.31 176 ARG A N 1
ATOM 1349 C CA . ARG A 1 176 ? -12.531 2.447 -0.727 1.00 98.31 176 ARG A CA 1
ATOM 1350 C C . ARG A 1 176 ? -12.381 1.254 -1.667 1.00 98.31 176 ARG A C 1
ATOM 1352 O O . ARG A 1 176 ? -12.708 0.144 -1.271 1.00 98.31 176 ARG A O 1
ATOM 1359 N N . THR A 1 177 ? -11.848 1.466 -2.870 1.00 98.06 177 THR A N 1
ATOM 1360 C CA . THR A 1 177 ? -11.577 0.384 -3.829 1.00 98.06 177 THR A CA 1
ATOM 1361 C C . THR A 1 177 ? -10.592 -0.639 -3.261 1.00 98.06 177 THR A C 1
ATOM 1363 O O . THR A 1 177 ? -10.797 -1.839 -3.422 1.00 98.06 177 THR A O 1
ATOM 1366 N N . TRP A 1 178 ? -9.552 -0.190 -2.554 1.00 98.56 178 TRP A N 1
ATOM 1367 C CA . TRP A 1 178 ? -8.602 -1.084 -1.890 1.00 98.56 178 TRP A CA 1
ATOM 1368 C C . TRP A 1 178 ? -9.269 -1.900 -0.769 1.00 98.56 178 TRP A C 1
ATOM 1370 O O . TRP A 1 178 ? -9.115 -3.118 -0.734 1.00 98.56 178 TRP A O 1
ATOM 1380 N N . PHE A 1 179 ? -10.070 -1.277 0.103 1.00 98.50 179 PHE A N 1
ATOM 1381 C CA . PHE A 1 179 ? -10.783 -2.004 1.164 1.00 98.50 179 PHE A CA 1
ATOM 1382 C C . PHE A 1 179 ? -11.845 -2.964 0.623 1.00 98.50 179 PHE A C 1
ATOM 1384 O O . PHE A 1 179 ? -11.966 -4.065 1.145 1.00 98.50 179 PHE A O 1
ATOM 1391 N N . ALA A 1 180 ? -12.556 -2.607 -0.449 1.00 97.69 180 ALA A N 1
ATOM 1392 C CA . ALA A 1 180 ? -13.496 -3.514 -1.110 1.00 97.69 180 ALA A CA 1
ATOM 1393 C C . ALA A 1 180 ? -12.791 -4.736 -1.724 1.00 97.69 180 ALA A C 1
ATOM 1395 O O . ALA A 1 180 ? -13.341 -5.831 -1.741 1.00 97.69 180 ALA A O 1
ATOM 1396 N N . ARG A 1 181 ? -11.559 -4.555 -2.214 1.00 97.19 181 ARG A N 1
ATOM 1397 C CA . ARG A 1 181 ? -10.743 -5.626 -2.792 1.00 97.19 181 ARG A CA 1
ATOM 1398 C C . ARG A 1 181 ? -10.207 -6.599 -1.743 1.00 97.19 181 ARG A C 1
ATOM 1400 O O . ARG A 1 181 ? -10.250 -7.802 -1.970 1.00 97.19 181 ARG A O 1
ATOM 1407 N N . HIS A 1 182 ? -9.643 -6.084 -0.650 1.00 98.25 182 HIS A N 1
ATOM 1408 C CA . HIS A 1 182 ? -8.956 -6.912 0.353 1.00 98.25 182 HIS A CA 1
ATOM 1409 C C . HIS A 1 182 ? -9.871 -7.343 1.504 1.00 98.25 182 HIS A C 1
ATOM 1411 O O . HIS A 1 182 ? -9.606 -8.356 2.142 1.00 98.25 182 HIS A O 1
ATOM 1417 N N . GLY A 1 183 ? -10.959 -6.611 1.759 1.00 97.94 183 GLY A N 1
ATOM 1418 C CA . GLY A 1 183 ? -11.978 -6.962 2.745 1.00 97.94 183 GLY A CA 1
ATOM 1419 C C . GLY A 1 183 ? -11.387 -7.332 4.107 1.00 97.94 183 GLY A C 1
ATOM 1420 O O . GLY A 1 183 ? -10.564 -6.605 4.669 1.00 97.94 183 GLY A O 1
ATOM 1421 N N . LEU A 1 184 ? -11.789 -8.497 4.617 1.00 98.44 184 LEU A N 1
ATOM 1422 C CA . LEU A 1 184 ? -11.355 -9.018 5.915 1.00 98.44 184 LEU A CA 1
ATOM 1423 C C . LEU A 1 184 ? -9.843 -9.293 5.992 1.00 98.44 184 LEU A C 1
ATOM 1425 O O . LEU A 1 184 ? -9.270 -9.165 7.070 1.00 98.44 184 LEU A O 1
ATOM 1429 N N . GLU A 1 185 ? -9.158 -9.557 4.873 1.00 98.25 185 GLU A N 1
ATOM 1430 C CA . GLU A 1 185 ? -7.698 -9.760 4.863 1.00 98.25 185 GLU A CA 1
ATOM 1431 C C . GLU A 1 185 ? -6.922 -8.485 5.240 1.00 98.25 185 GLU A C 1
ATOM 1433 O O . GLU A 1 185 ? -5.755 -8.554 5.629 1.00 98.25 185 GLU A O 1
ATOM 1438 N N . ALA A 1 186 ? -7.550 -7.306 5.149 1.00 98.25 186 ALA A N 1
ATOM 1439 C CA . ALA A 1 186 ? -6.955 -6.050 5.596 1.00 98.25 186 ALA A CA 1
ATOM 1440 C C . ALA A 1 186 ? -7.036 -5.850 7.120 1.00 98.25 186 ALA A C 1
ATOM 1442 O O . ALA A 1 186 ? -6.226 -5.105 7.682 1.00 98.25 186 ALA A O 1
ATOM 1443 N N . VAL A 1 187 ? -7.992 -6.498 7.797 1.00 98.50 187 VAL A N 1
ATOM 1444 C CA . VAL A 1 187 ? -8.273 -6.299 9.229 1.00 98.50 187 VAL A CA 1
ATOM 1445 C C . VAL A 1 187 ? -7.039 -6.559 10.099 1.00 98.50 187 VAL A C 1
ATOM 1447 O O . VAL A 1 187 ? -6.688 -5.664 10.877 1.00 98.50 187 VAL A O 1
ATOM 1450 N N . PRO A 1 188 ? -6.301 -7.678 9.944 1.00 98.12 188 PRO A N 1
ATOM 1451 C CA . PRO A 1 188 ? -5.113 -7.946 10.751 1.00 98.12 188 PRO A CA 1
ATOM 1452 C C . PRO A 1 188 ? -4.064 -6.829 10.726 1.00 98.12 188 PRO A C 1
ATOM 1454 O O . PRO A 1 188 ? -3.355 -6.620 11.707 1.00 98.12 188 PRO A O 1
ATOM 1457 N N . TYR A 1 189 ? -3.964 -6.084 9.627 1.00 98.25 189 TYR A N 1
ATOM 1458 C CA . TYR A 1 189 ? -2.992 -5.003 9.481 1.00 98.25 189 TYR A CA 1
ATOM 1459 C C . TYR A 1 189 ? -3.437 -3.687 10.140 1.00 98.25 189 TYR A C 1
ATOM 1461 O O . TYR A 1 189 ? -2.597 -2.833 10.422 1.00 98.25 189 TYR A O 1
ATOM 1469 N N . LEU A 1 190 ? -4.739 -3.516 10.396 1.00 98.06 190 LEU A N 1
ATOM 1470 C CA . LEU A 1 190 ? -5.322 -2.320 11.014 1.00 98.06 190 LEU A CA 1
ATOM 1471 C C . LEU A 1 190 ? -5.472 -2.438 12.536 1.00 98.06 190 LEU A C 1
ATOM 1473 O O . LEU A 1 190 ? -5.365 -1.429 13.238 1.00 98.06 190 LEU A O 1
ATOM 1477 N N . VAL A 1 191 ? -5.716 -3.649 13.048 1.00 97.81 191 VAL A N 1
ATOM 1478 C CA . VAL A 1 191 ? -5.987 -3.915 14.474 1.00 97.81 191 VAL A CA 1
ATOM 1479 C C . VAL A 1 191 ? -4.917 -3.338 15.417 1.00 97.81 191 VAL A C 1
ATOM 1481 O O . VAL A 1 191 ? -5.303 -2.644 16.361 1.00 97.81 191 VAL A O 1
ATOM 1484 N N . PRO A 1 192 ? -3.602 -3.500 15.165 1.00 96.94 192 PRO A N 1
ATOM 1485 C CA . PRO A 1 192 ? -2.570 -2.917 16.025 1.00 96.94 192 PRO A CA 1
ATOM 1486 C C . PRO A 1 192 ? -2.675 -1.396 16.189 1.00 96.94 192 PRO A C 1
ATOM 1488 O O . PRO A 1 192 ? -2.456 -0.862 17.276 1.00 96.94 192 PRO A O 1
ATOM 1491 N N . ASP A 1 193 ? -3.039 -0.672 15.125 1.00 96.56 193 ASP A N 1
ATOM 1492 C CA . ASP A 1 193 ? -3.227 0.776 15.212 1.00 96.56 193 ASP A CA 1
ATOM 1493 C C . ASP A 1 193 ? -4.567 1.139 15.859 1.00 96.56 193 ASP A C 1
ATOM 1495 O O . ASP A 1 193 ? -4.611 2.077 16.656 1.00 96.56 193 ASP A O 1
ATOM 1499 N N . ALA A 1 194 ? -5.635 0.385 15.580 1.00 95.81 194 ALA A N 1
ATOM 1500 C CA . ALA A 1 194 ? -6.958 0.579 16.180 1.00 95.81 194 ALA A CA 1
ATOM 1501 C C . ALA A 1 194 ? -6.954 0.393 17.710 1.00 95.81 194 ALA A C 1
ATOM 1503 O O . ALA A 1 194 ? -7.632 1.133 18.426 1.00 95.81 194 ALA A O 1
ATOM 1504 N N . LEU A 1 195 ? -6.155 -0.550 18.214 1.00 95.44 195 LEU A N 1
ATOM 1505 C CA . LEU A 1 195 ? -5.977 -0.827 19.644 1.00 95.44 195 LEU A CA 1
ATOM 1506 C C . LEU A 1 195 ? -4.762 -0.105 20.247 1.00 95.44 195 LEU A C 1
ATOM 1508 O O . LEU A 1 195 ? -4.461 -0.255 21.431 1.00 95.44 195 LEU A O 1
ATOM 1512 N N . GLY A 1 196 ? -4.073 0.717 19.454 1.00 92.12 196 GLY A N 1
ATOM 1513 C CA . GLY A 1 196 ? -2.897 1.464 19.873 1.00 92.12 196 GLY A CA 1
ATOM 1514 C C . GLY A 1 196 ? -3.210 2.738 20.670 1.00 92.12 196 GLY A C 1
ATOM 1515 O O . GLY A 1 196 ? -4.326 3.259 20.705 1.00 92.12 196 GLY A O 1
ATOM 1516 N N . LYS A 1 197 ? -2.169 3.309 21.290 1.00 89.50 197 LYS A N 1
ATOM 1517 C CA . LYS A 1 197 ? -2.258 4.572 22.056 1.00 89.50 197 LYS A CA 1
ATOM 1518 C C . LYS A 1 197 ? -2.294 5.829 21.176 1.00 89.50 197 LYS A C 1
ATOM 1520 O O . LYS A 1 197 ? -2.686 6.899 21.635 1.00 89.50 197 LYS A O 1
ATOM 1525 N N . ARG A 1 198 ? -1.835 5.739 19.922 1.00 90.06 198 ARG A N 1
ATOM 1526 C CA . ARG A 1 198 ? -1.681 6.902 19.033 1.00 90.06 198 ARG A CA 1
ATOM 1527 C C . ARG A 1 198 ? -3.035 7.313 18.456 1.00 90.06 198 ARG A C 1
ATOM 1529 O O . ARG A 1 198 ? -3.586 6.601 17.626 1.00 90.06 198 ARG A O 1
ATOM 1536 N N . VAL A 1 199 ? -3.519 8.497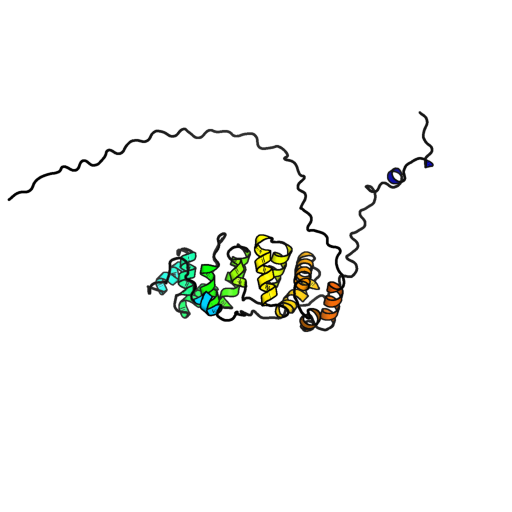 18.833 1.00 89.50 199 VAL A N 1
ATOM 1537 C CA . VAL A 1 199 ? -4.866 8.993 18.481 1.00 89.50 199 VAL A CA 1
ATOM 1538 C C . VAL A 1 199 ? -5.128 9.018 16.969 1.00 89.50 199 VAL A C 1
ATOM 1540 O O . VAL A 1 199 ? -6.165 8.536 16.524 1.00 89.50 199 VAL A O 1
ATOM 1543 N N . GLY A 1 200 ? -4.202 9.563 16.171 1.00 91.56 200 GLY A N 1
ATOM 1544 C CA . GLY A 1 200 ? -4.366 9.677 14.714 1.00 91.56 200 GLY A CA 1
ATOM 1545 C C . GLY A 1 200 ? -4.502 8.316 14.015 1.00 91.56 200 GLY A C 1
ATOM 1546 O O . GLY A 1 200 ? -5.554 8.054 13.434 1.00 91.56 200 GLY A O 1
ATOM 1547 N N . PRO A 1 201 ? -3.487 7.433 14.109 1.00 94.19 201 PRO A N 1
ATOM 1548 C CA . PRO A 1 201 ? -3.551 6.073 13.574 1.00 94.19 201 PRO A CA 1
ATOM 1549 C C . PRO A 1 201 ? -4.760 5.280 14.075 1.00 94.19 201 PRO A C 1
ATOM 1551 O O . PRO A 1 201 ? -5.457 4.686 13.260 1.00 94.19 201 PRO A O 1
ATOM 1554 N N . ARG A 1 202 ? -5.072 5.355 15.377 1.00 94.06 202 ARG A N 1
ATOM 1555 C CA . ARG A 1 202 ? -6.250 4.701 15.962 1.00 94.06 202 ARG A CA 1
ATOM 1556 C C . ARG A 1 202 ? -7.542 5.125 15.286 1.00 94.06 202 ARG A C 1
ATOM 1558 O O . ARG A 1 202 ? -8.333 4.282 14.879 1.00 94.06 202 ARG A O 1
ATOM 1565 N N . ARG A 1 203 ? -7.754 6.431 15.138 1.00 94.31 203 ARG A N 1
ATOM 1566 C CA . ARG A 1 203 ? -8.956 6.977 14.505 1.00 94.31 203 ARG A CA 1
ATOM 1567 C C . ARG A 1 203 ? -9.068 6.568 13.037 1.00 94.31 203 ARG A C 1
ATOM 1569 O O . ARG A 1 203 ? -10.148 6.183 12.606 1.00 94.31 203 ARG A O 1
ATOM 1576 N N . ASN A 1 204 ? -7.967 6.634 12.290 1.00 96.94 204 ASN A N 1
ATOM 1577 C CA . ASN A 1 204 ? -7.943 6.241 10.882 1.00 96.94 204 ASN A CA 1
ATOM 1578 C C . ASN A 1 204 ? -8.250 4.741 10.725 1.00 96.94 204 ASN A C 1
ATOM 1580 O O . ASN A 1 204 ? -9.091 4.371 9.910 1.00 96.94 204 ASN A O 1
ATOM 1584 N N . ALA A 1 205 ? -7.610 3.892 11.537 1.00 97.44 205 ALA A N 1
ATOM 1585 C CA . ALA A 1 205 ? -7.816 2.448 11.524 1.00 97.44 205 ALA A CA 1
ATOM 1586 C C . ALA A 1 205 ? -9.251 2.072 11.916 1.00 97.44 205 ALA A C 1
ATOM 1588 O O . ALA A 1 205 ? -9.888 1.314 11.197 1.00 97.44 205 ALA A O 1
ATOM 1589 N N . LEU A 1 206 ? -9.804 2.656 12.985 1.00 95.69 206 LEU A N 1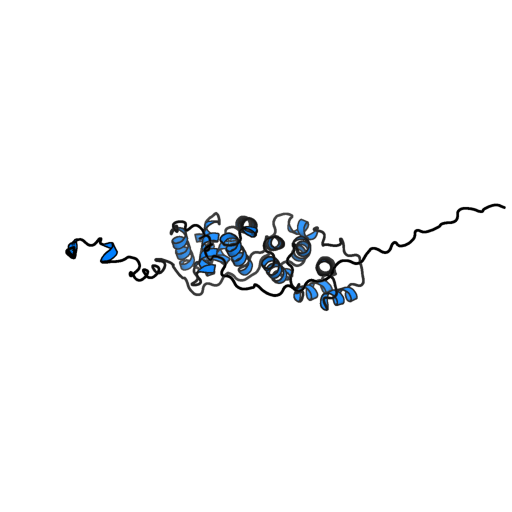
ATOM 1590 C CA . LEU A 1 206 ? -11.197 2.418 13.385 1.00 95.69 206 LEU A CA 1
ATOM 1591 C C . LEU A 1 206 ? -12.199 2.879 12.324 1.00 95.69 206 LEU A C 1
ATOM 1593 O O . LEU A 1 206 ? -13.176 2.182 12.063 1.00 95.69 206 LEU A O 1
ATOM 1597 N N . HIS A 1 207 ? -11.957 4.031 11.690 1.00 96.50 207 HIS A N 1
ATOM 1598 C CA . HIS A 1 207 ? -12.792 4.482 10.580 1.00 96.50 207 HIS A CA 1
ATOM 1599 C C . HIS A 1 207 ? -12.769 3.478 9.423 1.00 96.50 207 HIS A C 1
ATOM 1601 O O . HIS A 1 207 ? -13.825 3.153 8.898 1.00 96.50 207 HIS A O 1
ATOM 1607 N N . ALA A 1 208 ? -11.595 2.950 9.068 1.00 97.94 208 ALA A N 1
ATOM 1608 C CA . ALA A 1 208 ? -11.468 1.928 8.036 1.00 97.94 208 ALA A CA 1
ATOM 1609 C C . ALA A 1 208 ? -12.150 0.605 8.421 1.00 97.94 208 ALA A C 1
ATOM 1611 O O . ALA A 1 208 ? -12.923 0.082 7.622 1.00 97.94 208 ALA A O 1
ATOM 1612 N N . LEU A 1 209 ? -11.939 0.102 9.645 1.00 97.88 209 LEU A N 1
ATOM 1613 C CA . LEU A 1 209 ? -12.553 -1.143 10.130 1.00 97.88 209 LEU A CA 1
ATOM 1614 C C . LEU A 1 209 ? -14.085 -1.104 10.040 1.00 97.88 209 LEU A C 1
ATOM 1616 O O . LEU A 1 209 ? -14.689 -2.087 9.635 1.00 97.88 209 LEU A O 1
ATOM 1620 N N . ARG A 1 210 ? -14.710 0.046 10.324 1.00 96.31 210 ARG A N 1
ATOM 1621 C CA . ARG A 1 210 ? -16.168 0.237 10.196 1.00 96.31 210 ARG A CA 1
ATOM 1622 C C . ARG A 1 210 ? -16.689 0.214 8.758 1.00 96.31 210 ARG A C 1
ATOM 1624 O O . ARG A 1 210 ? -17.892 0.116 8.559 1.00 96.31 210 ARG A O 1
ATOM 1631 N N . THR A 1 211 ? -15.814 0.362 7.764 1.00 95.88 211 THR A N 1
ATOM 1632 C CA . THR A 1 211 ? -16.194 0.310 6.341 1.00 95.88 211 THR A CA 1
ATOM 1633 C C . THR A 1 211 ? -15.982 -1.058 5.707 1.00 95.88 211 THR A C 1
ATOM 1635 O O . THR A 1 211 ? -16.407 -1.258 4.573 1.00 95.88 211 THR A O 1
ATOM 1638 N N . ILE A 1 212 ? -15.307 -1.978 6.401 1.00 97.56 212 ILE A N 1
ATOM 1639 C CA . ILE A 1 212 ? -15.059 -3.330 5.905 1.00 97.56 212 ILE A CA 1
ATOM 1640 C C . ILE A 1 212 ? -16.302 -4.178 6.173 1.00 97.56 212 ILE A C 1
ATOM 1642 O O . ILE A 1 212 ? -16.785 -4.249 7.300 1.00 97.56 212 ILE A O 1
ATOM 1646 N N . GLU A 1 213 ? -16.812 -4.820 5.127 1.00 95.25 213 GLU A N 1
ATOM 1647 C CA . GLU A 1 213 ? -17.938 -5.747 5.220 1.00 95.25 213 GLU A CA 1
ATOM 1648 C C . GLU A 1 213 ? -17.481 -7.129 5.720 1.00 95.25 213 GLU A C 1
ATOM 1650 O O . GLU A 1 213 ? -16.369 -7.576 5.426 1.00 95.25 213 GLU A O 1
ATOM 1655 N N . GLY A 1 214 ? -18.358 -7.826 6.451 1.00 96.12 214 GLY A N 1
ATOM 1656 C CA . GLY A 1 214 ? -18.110 -9.168 6.988 1.00 96.12 214 GLY A CA 1
ATOM 1657 C C . GLY A 1 214 ? -17.774 -9.195 8.484 1.00 96.12 214 GLY A C 1
ATOM 1658 O O . GLY A 1 214 ? -17.976 -8.218 9.204 1.00 96.12 214 GLY A O 1
ATOM 1659 N N . ASP A 1 215 ? -17.279 -10.340 8.962 1.00 97.62 215 ASP A N 1
ATOM 1660 C CA . ASP A 1 215 ? -16.966 -10.557 10.379 1.00 97.62 215 ASP A CA 1
ATOM 1661 C C . ASP A 1 215 ? -15.573 -10.015 10.751 1.00 97.62 215 ASP A C 1
ATOM 1663 O O . ASP A 1 215 ? -14.570 -10.731 10.812 1.00 97.62 215 ASP A O 1
ATOM 1667 N N . VAL A 1 216 ? -15.510 -8.700 10.973 1.00 98.00 216 VAL A N 1
ATOM 1668 C CA . VAL A 1 216 ? -14.281 -7.988 11.363 1.00 98.00 216 VAL A CA 1
ATOM 1669 C C . VAL A 1 216 ? -13.739 -8.469 12.716 1.00 98.00 216 VAL A C 1
ATOM 1671 O O . VAL A 1 216 ? -12.527 -8.446 12.932 1.00 98.00 216 VAL A O 1
ATOM 1674 N N . VAL A 1 217 ? -14.607 -8.914 13.628 1.00 97.81 217 VAL A N 1
ATOM 1675 C CA . VAL A 1 217 ? -14.203 -9.398 14.957 1.00 97.81 217 VAL A CA 1
ATOM 1676 C C . VAL A 1 217 ? -13.483 -10.737 14.834 1.00 97.81 217 VAL A C 1
ATOM 1678 O O . VAL A 1 217 ? -12.413 -10.905 15.421 1.00 97.81 217 VAL A O 1
ATOM 1681 N N . GLU A 1 218 ? -14.013 -11.656 14.025 1.00 98.25 218 GLU A N 1
ATOM 1682 C CA . GLU A 1 218 ? -13.341 -12.920 13.717 1.00 98.25 218 GLU A CA 1
ATOM 1683 C C . GLU A 1 218 ? -11.991 -12.681 13.034 1.00 98.25 218 GLU A C 1
ATOM 1685 O O . GLU A 1 218 ? -10.972 -13.221 13.462 1.00 98.25 218 GLU A O 1
ATOM 1690 N N . ALA A 1 219 ? -11.945 -11.798 12.032 1.00 97.88 219 ALA A N 1
ATOM 1691 C CA . ALA A 1 219 ? -10.702 -11.474 11.332 1.00 97.88 219 ALA A CA 1
ATOM 1692 C C . ALA A 1 219 ? -9.636 -10.846 12.255 1.00 97.88 219 ALA A C 1
ATOM 1694 O O . ALA A 1 219 ? -8.434 -11.017 12.038 1.00 97.88 219 ALA A O 1
ATOM 1695 N N . ALA A 1 220 ? -10.051 -10.145 13.316 1.00 97.62 220 ALA A N 1
ATOM 1696 C CA . ALA A 1 220 ? -9.148 -9.602 14.327 1.00 97.62 220 ALA A CA 1
ATOM 1697 C C . ALA A 1 220 ? -8.570 -10.669 15.276 1.00 97.62 220 ALA A C 1
ATOM 1699 O O . ALA A 1 220 ? -7.520 -10.424 15.876 1.00 97.62 220 ALA A O 1
ATOM 1700 N N . ARG A 1 221 ? -9.192 -11.855 15.392 1.00 97.00 221 ARG A N 1
ATOM 1701 C CA . ARG A 1 221 ? -8.789 -12.923 16.330 1.00 97.00 221 ARG A CA 1
ATOM 1702 C C . ARG A 1 221 ? -7.404 -13.510 16.043 1.00 97.00 221 ARG A C 1
ATOM 1704 O O . ARG A 1 221 ? -6.811 -14.125 16.924 1.00 97.00 221 ARG A O 1
ATOM 1711 N N . VAL A 1 222 ? -6.812 -13.244 14.876 1.00 96.56 222 VAL A N 1
ATOM 1712 C CA . VAL A 1 222 ? -5.389 -13.550 14.614 1.00 96.56 222 VAL A CA 1
ATOM 1713 C C . VAL A 1 222 ? -4.439 -12.889 15.629 1.00 96.56 222 VAL A C 1
ATOM 1715 O O . VAL A 1 222 ? -3.347 -13.396 15.868 1.00 96.56 222 VAL A O 1
ATOM 1718 N N . HIS A 1 223 ? -4.870 -11.794 16.266 1.00 95.62 223 HIS A N 1
ATOM 1719 C CA . HIS A 1 223 ? -4.157 -11.105 17.351 1.00 95.62 223 HIS A CA 1
ATOM 1720 C C . HIS A 1 223 ? -4.534 -11.606 18.756 1.00 95.62 223 HIS A C 1
ATOM 1722 O O . HIS A 1 223 ? -4.151 -10.998 19.753 1.00 95.62 223 HIS A O 1
ATOM 1728 N N . GLY A 1 224 ? -5.285 -12.705 18.845 1.00 96.19 224 GLY A N 1
ATOM 1729 C CA . GLY A 1 224 ? -5.797 -13.286 20.082 1.00 96.19 224 GLY A CA 1
ATOM 1730 C C . GLY A 1 224 ? -7.204 -12.812 20.452 1.00 96.19 224 GLY A C 1
ATOM 1731 O O . GLY A 1 224 ? -7.706 -11.796 19.962 1.00 96.19 224 GLY A O 1
ATOM 1732 N N . ASP A 1 225 ? -7.842 -13.557 21.357 1.00 95.88 225 ASP A N 1
ATOM 1733 C CA . ASP A 1 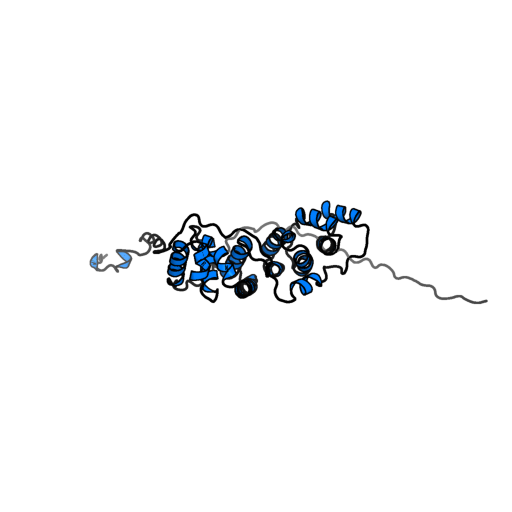225 ? -9.220 -13.292 21.780 1.00 95.88 225 ASP A CA 1
ATOM 1734 C C . ASP A 1 225 ? -9.371 -11.917 22.430 1.00 95.88 225 ASP A C 1
ATOM 1736 O O . ASP A 1 225 ? -10.363 -11.235 22.187 1.00 95.88 225 ASP A O 1
ATOM 1740 N N . GLU A 1 226 ? -8.388 -11.462 23.210 1.00 94.75 226 GLU A N 1
ATOM 1741 C CA . GLU A 1 226 ? -8.410 -10.124 23.816 1.00 94.75 226 GLU A CA 1
ATOM 1742 C C . GLU A 1 226 ? -8.546 -9.023 22.752 1.00 94.75 226 GLU A C 1
ATOM 1744 O O . GLU A 1 226 ? -9.373 -8.118 22.894 1.00 94.75 226 GLU A O 1
ATOM 1749 N N . ALA A 1 227 ? -7.794 -9.127 21.651 1.00 95.56 227 ALA A N 1
ATOM 1750 C CA . ALA A 1 227 ? -7.861 -8.170 20.554 1.00 95.56 227 ALA A CA 1
ATOM 1751 C C . ALA A 1 227 ? -9.223 -8.212 19.846 1.00 95.56 227 ALA A C 1
ATOM 1753 O O . ALA A 1 227 ? -9.795 -7.158 19.567 1.00 95.56 227 ALA A O 1
ATOM 1754 N N . ALA A 1 228 ? -9.776 -9.406 19.608 1.00 96.56 228 ALA A N 1
ATOM 1755 C CA . ALA A 1 228 ? -11.105 -9.561 19.016 1.00 96.56 228 ALA A CA 1
ATOM 1756 C C . ALA A 1 228 ? -12.199 -8.915 19.888 1.00 96.56 228 ALA A C 1
ATOM 1758 O O . ALA A 1 228 ? -12.991 -8.114 19.390 1.00 96.56 228 ALA A O 1
ATOM 1759 N N . HIS A 1 229 ? -12.200 -9.175 21.201 1.00 95.06 229 HIS A N 1
ATOM 1760 C CA . HIS A 1 229 ? -13.148 -8.557 22.137 1.00 95.06 229 HIS A CA 1
ATOM 1761 C C . HIS A 1 229 ? -12.993 -7.030 22.188 1.00 95.06 229 HIS A C 1
ATOM 1763 O O . HIS A 1 229 ? -13.988 -6.303 22.196 1.00 95.06 229 HIS A O 1
ATOM 1769 N N . ALA A 1 230 ? -11.755 -6.524 22.182 1.00 94.56 230 ALA A N 1
ATOM 1770 C CA . ALA A 1 230 ? -11.487 -5.090 22.167 1.00 94.56 230 ALA A CA 1
ATOM 1771 C C . ALA A 1 230 ? -11.986 -4.416 20.878 1.00 94.56 230 ALA A C 1
ATOM 1773 O O . ALA A 1 230 ? -12.568 -3.332 20.934 1.00 94.56 230 ALA A O 1
ATOM 1774 N N . VAL A 1 231 ? -11.796 -5.057 19.720 1.00 95.44 231 VAL A N 1
ATOM 1775 C CA . VAL A 1 231 ? -12.333 -4.581 18.435 1.00 95.44 231 VAL A CA 1
ATOM 1776 C C . VAL A 1 231 ? -13.858 -4.582 18.457 1.00 95.44 231 VAL A C 1
ATOM 1778 O O . VAL A 1 231 ? -14.454 -3.576 18.081 1.00 95.44 231 VAL A O 1
ATOM 1781 N N . ALA A 1 232 ? -14.490 -5.650 18.952 1.00 95.00 232 ALA A N 1
ATOM 1782 C CA . ALA A 1 232 ? -15.945 -5.726 19.074 1.00 95.00 232 ALA A CA 1
ATOM 1783 C C . ALA A 1 232 ? -16.511 -4.563 19.905 1.00 95.00 232 ALA A C 1
ATOM 1785 O O . ALA A 1 232 ? -17.439 -3.888 19.460 1.00 95.00 232 ALA A O 1
ATOM 1786 N N . ALA A 1 233 ? -15.903 -4.269 21.060 1.00 92.94 233 ALA A N 1
ATOM 1787 C CA . ALA A 1 233 ? -16.300 -3.142 21.903 1.00 92.94 233 ALA A CA 1
ATOM 1788 C C . ALA A 1 233 ? -16.186 -1.792 21.166 1.00 92.94 233 ALA A C 1
ATOM 1790 O O . ALA A 1 233 ? -17.126 -1.003 21.169 1.00 92.94 233 ALA A O 1
ATOM 1791 N N . LEU A 1 234 ? -15.076 -1.545 20.460 1.00 91.19 234 LEU A N 1
ATOM 1792 C CA . LEU A 1 234 ? -14.863 -0.284 19.730 1.00 91.19 234 LEU A CA 1
ATOM 1793 C C . LEU A 1 234 ? -15.765 -0.110 18.501 1.00 91.19 234 LEU A C 1
ATOM 1795 O O . LEU A 1 234 ? -15.996 1.022 18.060 1.00 91.19 234 LEU A O 1
ATOM 1799 N N . LEU A 1 235 ? -16.220 -1.210 17.901 1.00 90.94 235 LEU A N 1
ATOM 1800 C CA . LEU A 1 235 ? -17.168 -1.176 16.790 1.00 90.94 235 LEU A CA 1
ATOM 1801 C C . LEU A 1 235 ? -18.611 -0.990 17.276 1.00 90.94 235 LEU A C 1
ATOM 1803 O O . LEU A 1 235 ? -19.369 -0.317 16.584 1.00 90.94 235 LEU A O 1
ATOM 1807 N N . ALA A 1 236 ? -18.962 -1.526 18.450 1.00 88.12 236 ALA A N 1
ATOM 1808 C CA . ALA A 1 236 ? -20.266 -1.327 19.087 1.00 88.12 236 ALA A CA 1
ATOM 1809 C C . ALA A 1 236 ? -20.443 0.094 19.650 1.00 88.12 236 ALA A C 1
ATOM 1811 O O . ALA A 1 236 ? -21.547 0.636 19.618 1.00 88.12 236 ALA A O 1
ATOM 1812 N N . ASP A 1 237 ? -19.358 0.709 20.126 1.00 79.94 237 ASP A N 1
ATOM 1813 C CA . ASP A 1 237 ? -19.335 2.118 20.507 1.00 79.94 237 ASP A CA 1
ATOM 1814 C C . ASP A 1 237 ? -19.427 2.995 19.244 1.00 79.94 237 ASP A C 1
ATOM 1816 O O . ASP A 1 237 ? -18.414 3.389 18.650 1.00 79.94 237 ASP A O 1
ATOM 1820 N N . GLU A 1 238 ? -20.650 3.299 18.800 1.00 57.75 238 GLU A N 1
ATOM 1821 C CA . GLU A 1 238 ? -20.898 4.316 17.777 1.00 57.75 238 GLU A CA 1
ATOM 1822 C C . GLU A 1 238 ? -20.473 5.695 18.311 1.00 57.75 238 GLU A C 1
ATOM 1824 O O . GLU A 1 238 ? -21.063 6.202 19.267 1.00 57.75 238 GLU A O 1
ATOM 1829 N N . PRO A 1 239 ? -19.469 6.363 17.717 1.00 58.50 239 PRO A N 1
ATOM 1830 C CA . PRO A 1 239 ? -19.227 7.752 18.038 1.00 58.50 239 PRO A CA 1
ATOM 1831 C C . PRO A 1 239 ? -20.298 8.589 17.343 1.00 58.50 239 PRO A C 1
ATOM 1833 O O . PRO A 1 239 ? -20.442 8.530 16.120 1.00 58.50 239 PRO A O 1
ATOM 1836 N N . GLU A 1 240 ? -21.002 9.403 18.127 1.00 43.00 240 GLU A N 1
ATOM 1837 C CA . GLU A 1 240 ? -21.798 10.527 17.637 1.00 43.00 240 GLU A CA 1
ATOM 1838 C C . GLU A 1 240 ? -20.964 11.281 16.591 1.00 43.00 240 GLU A C 1
ATOM 1840 O O . GLU A 1 240 ? -19.822 11.674 16.859 1.00 43.00 240 GLU A O 1
ATOM 1845 N N . GLN A 1 241 ? -21.465 11.355 15.355 1.00 41.59 241 GLN A N 1
ATOM 1846 C CA . GLN A 1 241 ? -20.677 11.809 14.215 1.00 41.59 241 GLN A CA 1
ATOM 1847 C C . GLN A 1 241 ? -20.246 13.264 14.401 1.00 41.59 241 GLN A C 1
ATOM 1849 O O . GLN A 1 241 ? -20.967 14.197 14.064 1.00 41.59 241 GLN A O 1
ATOM 1854 N N . ALA A 1 242 ? -19.026 13.470 14.892 1.00 40.16 242 ALA A N 1
ATOM 1855 C CA . ALA A 1 242 ? -18.337 14.729 14.707 1.00 40.16 242 ALA A CA 1
ATOM 1856 C C . ALA A 1 242 ? -17.958 14.813 13.226 1.00 40.16 242 ALA A C 1
ATOM 1858 O O . ALA A 1 242 ? -16.990 14.186 12.779 1.00 40.16 242 ALA A O 1
ATOM 1859 N N . GLU A 1 243 ? -18.749 15.567 12.461 1.00 39.97 243 GLU A N 1
ATOM 1860 C CA . GLU A 1 243 ? -18.357 16.017 11.131 1.00 39.97 243 GLU A CA 1
ATOM 1861 C C . GLU A 1 243 ? -16.919 16.561 11.185 1.00 39.97 243 GLU A C 1
ATOM 1863 O O . GLU A 1 243 ? -16.526 17.185 12.179 1.00 39.97 243 GLU A O 1
ATOM 1868 N N . PRO A 1 244 ? -16.089 16.316 10.155 1.00 41.03 244 PRO A N 1
ATOM 1869 C CA . PRO A 1 244 ? -14.741 16.852 10.129 1.00 41.03 244 PRO A CA 1
ATOM 1870 C C . PRO A 1 244 ? -14.825 18.373 10.250 1.00 41.03 244 PRO A C 1
ATOM 1872 O O . PRO A 1 244 ? -15.284 19.045 9.328 1.00 41.03 244 PRO A O 1
ATOM 1875 N N . ALA A 1 245 ? -14.383 18.890 11.400 1.00 39.56 245 ALA A N 1
ATOM 1876 C CA . ALA A 1 245 ? -14.294 20.312 11.668 1.00 39.56 245 ALA A CA 1
ATOM 1877 C C . ALA A 1 245 ? -13.616 20.990 10.476 1.00 39.56 245 ALA A C 1
ATOM 1879 O O . ALA A 1 245 ? -12.442 20.732 10.187 1.00 39.56 245 ALA A O 1
ATOM 1880 N N . GLN A 1 246 ? -14.372 21.836 9.772 1.00 38.28 246 GLN A N 1
ATOM 1881 C CA . GLN A 1 246 ? -13.796 22.843 8.898 1.00 38.28 246 GLN A CA 1
ATOM 1882 C C . GLN A 1 246 ? -12.800 23.614 9.758 1.00 38.28 246 GLN A C 1
ATOM 1884 O O . GLN A 1 246 ? -13.169 24.270 10.732 1.00 38.28 246 GLN A O 1
ATOM 1889 N N . ALA A 1 247 ? -11.517 23.423 9.466 1.00 39.50 247 ALA A N 1
ATOM 1890 C CA . ALA A 1 247 ? -10.454 24.128 10.143 1.00 39.50 247 ALA A CA 1
ATOM 1891 C C . ALA A 1 247 ? -10.694 25.627 9.948 1.00 39.50 247 ALA A C 1
ATOM 1893 O O . ALA A 1 247 ? -10.637 26.105 8.822 1.00 39.50 247 ALA A O 1
ATOM 1894 N N . ALA A 1 248 ? -11.010 26.301 11.054 1.00 39.97 248 ALA A N 1
ATOM 1895 C CA . ALA A 1 248 ? -10.934 27.734 11.303 1.00 39.97 248 ALA A CA 1
ATOM 1896 C C . ALA A 1 248 ? -10.467 28.583 10.105 1.00 39.97 248 ALA A C 1
ATOM 1898 O O . ALA A 1 248 ? -9.310 28.996 10.030 1.00 39.97 248 ALA A O 1
ATOM 1899 N N . GLU A 1 249 ? -11.391 28.911 9.206 1.00 38.53 249 GLU A N 1
ATOM 1900 C CA . GLU A 1 249 ? -11.243 30.050 8.307 1.00 38.53 249 GLU A CA 1
ATOM 1901 C C . GLU A 1 249 ? -11.750 31.293 9.043 1.00 38.53 249 GLU A C 1
ATOM 1903 O O . GLU A 1 249 ? -12.859 31.773 8.841 1.00 38.53 249 GLU A O 1
ATOM 1908 N N . ALA A 1 250 ? -10.946 31.756 10.000 1.00 46.50 250 ALA A N 1
ATOM 1909 C CA . ALA A 1 250 ? -11.108 33.052 10.648 1.00 46.50 250 ALA A CA 1
ATOM 1910 C C . ALA A 1 250 ? -9.776 33.488 11.275 1.00 46.50 250 ALA A C 1
ATOM 1912 O O . ALA A 1 250 ? -9.629 33.588 12.490 1.00 46.50 250 ALA A O 1
ATOM 1913 N N . ALA A 1 251 ? -8.790 33.760 10.426 1.00 36.66 251 ALA A N 1
ATOM 1914 C CA . ALA A 1 251 ? -7.711 34.681 10.752 1.00 36.66 251 ALA A CA 1
ATOM 1915 C C . ALA A 1 251 ? -7.581 35.633 9.562 1.00 36.66 251 ALA A C 1
ATOM 1917 O O . ALA A 1 251 ? -7.036 35.279 8.519 1.00 36.66 251 ALA A O 1
ATOM 1918 N N . GLY A 1 252 ? -8.193 36.811 9.700 1.00 37.16 252 GLY A N 1
ATOM 1919 C CA . GLY A 1 252 ? -8.147 37.865 8.694 1.00 37.16 252 GLY A CA 1
ATOM 1920 C C . GLY A 1 252 ? -6.710 38.294 8.358 1.00 37.16 252 GLY A C 1
ATOM 1921 O O . GLY A 1 252 ? -5.777 38.019 9.119 1.00 37.16 252 GLY A O 1
ATOM 1922 N N . PRO A 1 253 ? -6.510 38.970 7.215 1.00 37.69 253 PRO A N 1
ATOM 1923 C CA . PRO A 1 253 ? -5.184 39.357 6.761 1.00 37.69 253 PRO A CA 1
ATOM 1924 C C . PRO A 1 253 ? -4.607 40.428 7.691 1.00 37.69 253 PRO A C 1
ATOM 1926 O O . PRO A 1 253 ? -5.145 41.531 7.774 1.00 37.69 253 PRO A O 1
ATOM 1929 N N . SER A 1 254 ? -3.499 40.123 8.372 1.00 36.81 254 SER A N 1
ATOM 1930 C CA . SER A 1 254 ? -2.721 41.149 9.073 1.00 36.81 254 SER A CA 1
ATOM 1931 C C . SER A 1 254 ? -1.630 41.709 8.146 1.00 36.81 254 SER A C 1
ATOM 1933 O O . SER A 1 254 ? -1.022 40.942 7.391 1.00 36.81 254 SER A O 1
ATOM 1935 N N . PRO A 1 255 ? -1.394 43.033 8.138 1.00 45.47 255 PRO A N 1
ATOM 1936 C CA . PRO A 1 255 ? -0.757 43.729 7.028 1.00 45.47 255 PRO A CA 1
ATOM 1937 C C . PRO A 1 255 ? 0.739 43.911 7.277 1.00 45.47 255 PRO A C 1
ATOM 1939 O O . PRO A 1 255 ? 1.108 44.575 8.235 1.00 45.47 255 PRO A O 1
ATOM 1942 N N . LEU A 1 256 ? 1.610 43.385 6.411 1.00 38.41 256 LEU A N 1
ATOM 1943 C CA . LEU A 1 256 ? 3.011 43.827 6.308 1.00 38.41 256 LEU A CA 1
ATOM 1944 C C . LEU A 1 256 ? 3.706 43.155 5.117 1.00 38.41 256 LEU A C 1
ATOM 1946 O O . LEU A 1 256 ? 4.283 42.084 5.248 1.00 38.41 256 LEU A O 1
ATOM 1950 N N . ALA A 1 257 ? 3.653 43.810 3.955 1.00 35.03 257 ALA A N 1
ATOM 1951 C CA . ALA A 1 257 ? 4.721 43.789 2.945 1.00 35.03 257 ALA A CA 1
ATOM 1952 C C . ALA A 1 257 ? 4.440 44.829 1.841 1.00 35.03 257 ALA A C 1
ATOM 1954 O O . ALA A 1 257 ? 4.397 44.520 0.654 1.00 35.03 257 ALA A O 1
ATOM 1955 N N . ALA A 1 258 ? 4.243 46.093 2.223 1.00 34.88 258 ALA A N 1
ATOM 1956 C CA . ALA A 1 258 ? 4.364 47.201 1.285 1.00 34.88 258 ALA A CA 1
ATOM 1957 C C . ALA A 1 258 ? 5.794 47.739 1.367 1.00 34.88 258 ALA A C 1
ATOM 1959 O O . ALA A 1 258 ? 6.115 48.456 2.311 1.00 34.88 258 ALA A O 1
ATOM 1960 N N . ARG A 1 259 ? 6.632 47.374 0.387 1.00 36.22 259 ARG A N 1
ATOM 1961 C CA . ARG A 1 259 ? 7.641 48.226 -0.281 1.00 36.22 259 ARG A CA 1
ATOM 1962 C C . ARG A 1 259 ? 8.740 47.367 -0.895 1.00 36.22 259 ARG A C 1
ATOM 1964 O O . ARG A 1 259 ? 9.647 46.927 -0.202 1.00 36.22 259 ARG A O 1
ATOM 1971 N N . SER A 1 260 ? 8.688 47.219 -2.216 1.00 35.03 260 SER A N 1
ATOM 1972 C CA . SER A 1 260 ? 9.818 47.479 -3.122 1.00 35.03 260 SER A CA 1
ATOM 1973 C C . SER A 1 260 ? 9.338 47.307 -4.560 1.00 35.03 260 SER A C 1
ATOM 1975 O O . SER A 1 260 ? 9.500 46.256 -5.170 1.00 35.03 260 SER A O 1
ATOM 1977 N N . ALA A 1 261 ? 8.726 48.358 -5.104 1.00 35.69 261 ALA A N 1
ATOM 1978 C CA . ALA A 1 261 ? 8.599 48.502 -6.543 1.00 35.69 261 ALA A CA 1
ATOM 1979 C C . ALA A 1 261 ? 9.965 48.938 -7.093 1.00 35.69 261 ALA A C 1
ATOM 1981 O O . ALA A 1 261 ? 10.427 50.045 -6.818 1.00 35.69 261 ALA A O 1
ATOM 1982 N N . ARG A 1 262 ? 10.609 48.068 -7.872 1.00 36.25 262 ARG A N 1
ATOM 1983 C CA . ARG A 1 262 ? 11.509 48.487 -8.950 1.00 36.25 262 ARG A CA 1
ATOM 1984 C C . ARG A 1 262 ? 10.894 47.995 -10.261 1.00 36.25 262 ARG A C 1
ATOM 1986 O O . ARG A 1 262 ? 10.573 46.812 -10.344 1.00 36.25 262 ARG A O 1
ATOM 1993 N N . PRO A 1 263 ? 10.697 48.865 -11.260 1.00 38.47 263 PRO A N 1
ATOM 1994 C CA . PRO A 1 263 ? 10.207 48.445 -12.562 1.00 38.47 263 PRO A CA 1
ATOM 1995 C C . PRO A 1 263 ? 11.345 47.804 -13.366 1.00 38.47 263 PRO A C 1
ATOM 1997 O O . PRO A 1 263 ? 12.440 48.361 -13.458 1.00 38.47 263 PRO A O 1
ATOM 2000 N N . SER A 1 264 ? 11.077 46.645 -13.964 1.00 41.25 264 SER A N 1
ATOM 2001 C CA . SER A 1 264 ? 11.886 46.083 -15.052 1.00 41.25 264 SER A CA 1
ATOM 2002 C C . SER A 1 264 ? 11.242 46.415 -16.410 1.00 41.25 264 SER A C 1
ATOM 2004 O O . SER A 1 264 ? 10.044 46.694 -16.464 1.00 41.25 264 SER A O 1
ATOM 2006 N N . PRO A 1 265 ? 12.047 46.485 -17.485 1.00 42.28 265 PRO A N 1
ATOM 2007 C CA . PRO A 1 265 ? 11.891 47.473 -18.552 1.00 42.28 265 PRO A CA 1
ATOM 2008 C C . PRO A 1 265 ? 10.972 47.041 -19.705 1.00 42.28 265 PRO A C 1
ATOM 2010 O O . PRO A 1 265 ? 10.749 45.855 -19.939 1.00 42.28 265 PRO A O 1
ATOM 2013 N N . SER A 1 266 ? 10.498 48.044 -20.455 1.00 43.94 266 SER A N 1
ATOM 2014 C CA . SER A 1 266 ? 9.778 47.910 -21.730 1.00 43.94 266 SER A CA 1
ATOM 2015 C C . SER A 1 266 ? 10.467 46.968 -22.730 1.00 43.94 266 SER A C 1
ATOM 2017 O O . SER A 1 266 ? 11.696 46.980 -22.833 1.00 43.94 266 SER A O 1
ATOM 2019 N N . PRO A 1 267 ? 9.694 46.237 -23.555 1.00 42.84 267 PRO A N 1
ATOM 2020 C CA . PRO A 1 267 ? 10.239 45.452 -24.654 1.00 42.84 267 PRO A CA 1
ATOM 2021 C C . PRO A 1 267 ? 10.662 46.359 -25.821 1.00 42.84 267 PRO A C 1
ATOM 2023 O O . PRO A 1 267 ? 9.864 47.132 -26.352 1.00 42.84 267 PRO A O 1
ATOM 2026 N N . ALA A 1 268 ? 11.926 46.249 -26.232 1.00 44.38 268 ALA A N 1
ATOM 2027 C CA . ALA A 1 268 ? 12.447 46.848 -27.460 1.00 44.38 268 ALA A CA 1
ATOM 2028 C C . ALA A 1 268 ? 11.990 46.049 -28.709 1.00 44.38 268 ALA A C 1
ATOM 2030 O O . ALA A 1 268 ? 11.657 44.865 -28.600 1.00 44.38 268 ALA A O 1
ATOM 2031 N N . PRO A 1 269 ? 11.928 46.685 -29.895 1.00 43.09 269 PRO A N 1
ATOM 2032 C CA . PRO A 1 269 ? 11.108 46.226 -31.013 1.00 43.09 269 PRO A CA 1
ATOM 2033 C C . PRO A 1 269 ? 11.703 45.063 -31.817 1.00 43.09 269 PRO A C 1
ATOM 2035 O O . PRO A 1 269 ? 12.914 44.921 -31.979 1.00 43.09 269 PRO A O 1
ATOM 2038 N N . ARG A 1 270 ? 10.787 44.272 -32.395 1.00 40.94 270 ARG A N 1
ATOM 2039 C CA . ARG A 1 270 ? 11.039 43.241 -33.410 1.00 40.94 270 ARG A CA 1
ATOM 2040 C C . ARG A 1 270 ? 11.831 43.823 -34.582 1.00 40.94 270 ARG A C 1
ATOM 2042 O O . ARG A 1 270 ? 11.291 44.616 -35.350 1.00 40.94 270 ARG A O 1
ATOM 2049 N N . THR A 1 271 ? 13.058 43.357 -34.786 1.00 42.12 271 THR A N 1
ATOM 2050 C CA . THR A 1 271 ? 13.742 43.499 -36.071 1.00 42.12 271 THR A CA 1
ATOM 2051 C C . THR A 1 271 ? 13.392 42.311 -36.961 1.00 42.12 271 THR A C 1
ATOM 2053 O O . THR A 1 271 ? 13.647 41.142 -36.679 1.00 42.12 271 THR A O 1
ATOM 2056 N N . THR A 1 272 ? 12.709 42.653 -38.043 1.00 42.06 272 THR A N 1
ATOM 2057 C CA . THR A 1 272 ? 12.348 41.829 -39.190 1.00 42.06 272 THR A CA 1
ATOM 2058 C C . THR A 1 272 ? 13.570 41.164 -39.822 1.00 42.06 272 THR A C 1
ATOM 2060 O O . THR A 1 272 ? 14.489 41.839 -40.280 1.00 42.06 272 THR A O 1
ATOM 2063 N N . ARG A 1 273 ? 13.542 39.833 -39.917 1.00 39.03 273 ARG A N 1
ATOM 2064 C CA . ARG A 1 273 ? 14.435 39.040 -40.771 1.00 39.03 273 ARG A CA 1
ATOM 2065 C C . ARG A 1 273 ? 13.952 39.169 -42.226 1.00 39.03 273 ARG A C 1
ATOM 2067 O O . ARG A 1 273 ? 12.798 38.822 -42.477 1.00 39.03 273 ARG A O 1
ATOM 2074 N N . PRO A 1 274 ? 14.760 39.652 -43.184 1.00 46.00 274 PRO A N 1
ATOM 2075 C CA . PRO A 1 274 ? 14.317 39.750 -44.569 1.00 46.00 274 PRO A CA 1
ATOM 2076 C C . PRO A 1 274 ? 14.208 38.367 -45.224 1.00 46.00 274 PRO A C 1
ATOM 2078 O O . PRO A 1 274 ? 15.073 37.500 -45.073 1.00 46.00 274 PRO A O 1
ATOM 2081 N N . SER A 1 275 ? 13.097 38.191 -45.939 1.00 42.78 275 SER A N 1
ATOM 2082 C CA . SER A 1 275 ? 12.717 37.015 -46.715 1.00 42.78 275 SER A CA 1
ATOM 2083 C C . SER A 1 275 ? 13.738 36.631 -47.782 1.00 42.78 275 SER A C 1
ATOM 2085 O O . SER A 1 275 ? 14.346 37.475 -48.442 1.00 42.78 275 SER A O 1
ATOM 2087 N N . ARG A 1 276 ? 13.839 35.314 -47.988 1.00 39.62 276 ARG A N 1
ATOM 2088 C CA . ARG A 1 276 ? 14.518 34.658 -49.107 1.00 39.62 276 ARG A CA 1
ATOM 2089 C C . ARG A 1 276 ? 14.074 35.271 -50.440 1.00 39.62 276 ARG A C 1
ATOM 2091 O O . ARG A 1 276 ? 12.885 35.280 -50.744 1.00 39.62 276 ARG A O 1
ATOM 2098 N N . ARG A 1 277 ? 15.039 35.695 -51.257 1.00 41.59 277 ARG A N 1
ATOM 2099 C CA . ARG A 1 277 ? 14.881 35.790 -52.711 1.00 41.59 277 ARG A CA 1
ATOM 2100 C C . ARG A 1 277 ? 15.431 34.508 -53.325 1.00 41.59 277 ARG A C 1
ATOM 2102 O O . ARG A 1 277 ? 16.630 34.264 -53.277 1.00 41.59 277 ARG A O 1
ATOM 2109 N N . THR A 1 278 ? 14.546 33.695 -53.879 1.00 48.28 278 THR A N 1
ATOM 2110 C CA . THR A 1 278 ? 14.863 32.699 -54.905 1.00 48.28 278 THR A CA 1
ATOM 2111 C C . THR A 1 278 ? 14.849 33.400 -56.263 1.00 48.28 278 THR A C 1
ATOM 2113 O O . THR A 1 278 ? 13.835 34.023 -56.582 1.00 48.28 278 THR A O 1
ATOM 2116 N N . PRO A 1 279 ? 15.901 33.308 -57.087 1.00 49.69 279 PRO A N 1
ATOM 2117 C CA . PRO A 1 279 ? 15.775 33.553 -58.509 1.00 49.69 279 PRO A CA 1
ATOM 2118 C C . PRO A 1 279 ? 15.335 32.264 -59.207 1.00 49.69 279 PRO A C 1
ATOM 2120 O O . PRO A 1 279 ? 15.993 31.228 -59.151 1.00 49.69 279 PRO A O 1
ATOM 2123 N N . THR A 1 280 ? 14.179 32.362 -59.844 1.00 43.31 280 THR A N 1
ATOM 2124 C CA . THR A 1 280 ? 13.701 31.504 -60.923 1.00 43.31 280 THR A CA 1
ATOM 2125 C C . THR A 1 280 ? 14.578 31.648 -62.168 1.00 43.31 280 THR A C 1
ATOM 2127 O O . THR A 1 280 ? 14.849 32.774 -62.581 1.00 43.31 280 THR A O 1
ATOM 2130 N N . GLY A 1 281 ? 14.875 30.524 -62.826 1.00 38.47 281 GLY A N 1
ATOM 2131 C CA . GLY A 1 281 ? 15.014 30.463 -64.285 1.00 38.47 281 GLY A CA 1
ATOM 2132 C C . GLY A 1 281 ? 16.363 29.979 -64.819 1.00 38.47 281 GLY A C 1
ATOM 2133 O O . GLY A 1 281 ? 17.382 30.617 -64.581 1.00 38.47 281 GLY A O 1
ATOM 2134 N N . GLY A 1 282 ? 16.327 28.911 -65.629 1.00 34.12 282 GLY A N 1
ATOM 2135 C CA . GLY A 1 282 ? 17.322 28.701 -66.687 1.00 34.12 282 GLY A CA 1
ATOM 2136 C C . GLY A 1 282 ? 17.783 27.261 -66.942 1.00 34.12 282 GLY A C 1
ATOM 2137 O O . GLY A 1 282 ? 18.925 26.939 -66.654 1.00 34.12 282 GLY A O 1
ATOM 2138 N N . SER A 1 283 ? 16.937 26.430 -67.555 1.00 41.03 283 SER A N 1
ATOM 2139 C CA . SER A 1 283 ? 17.368 25.503 -68.627 1.00 41.03 283 SER A CA 1
ATOM 2140 C C . SER A 1 283 ? 17.095 26.233 -69.956 1.00 41.03 283 SER A C 1
ATOM 2142 O O . SER A 1 283 ? 16.133 27.011 -69.968 1.00 41.03 283 SER A O 1
ATOM 2144 N N . PRO A 1 284 ? 17.868 26.055 -71.054 1.00 55.78 284 PRO A N 1
ATOM 2145 C CA . PRO A 1 284 ? 17.949 24.758 -71.746 1.00 55.78 284 PRO A CA 1
ATOM 2146 C C . PRO A 1 284 ? 19.253 24.454 -72.531 1.00 55.78 284 PRO A C 1
ATOM 2148 O O . PRO A 1 284 ? 20.138 25.298 -72.664 1.00 55.78 284 PRO A O 1
ATOM 2151 N N . SER A 1 285 ? 19.218 23.262 -73.146 1.00 48.12 285 SER A N 1
ATOM 2152 C CA . SER A 1 285 ? 20.135 22.592 -74.093 1.00 48.12 285 SER A CA 1
ATOM 2153 C C . SER A 1 285 ? 21.245 21.750 -73.480 1.00 48.12 285 SER A C 1
ATOM 2155 O O . SER A 1 285 ? 22.208 22.320 -72.932 1.00 48.12 285 SER A O 1
#

Secondary structure (DSSP, 8-state):
--PPPGGGS-HHHHS-TTTSPPP-----TT----TT--PPS--EE-PPTTHHHHHHHSPPTTSSPPS--HHHHHHHHHHT-S-HHHHHHHHHHS-HHHHHHHHHH-------S--HHHHHHHHHHHGGGGHHHHHHHHHH-TTTTGGGGTTEESHHHHHHHHHHHHH-TTTHHHHHHHHHHHGGGGHHHHHHHHTSS-HHHHHHHHHHHTTS-S-HHHHHGGG-HHHHHHHHHHHHS--------------PPPP-------PPPPPPP--PPPPP-PPP-----

Organism: NCBI:txid2650748